Protein AF-A0A377DWD6-F1 (afdb_monomer)

Solvent-accessible surface area (backbone atoms only — not comparable to full-atom values): 13728 Å² total; per-residue (Å²): 58,42,49,91,88,57,56,56,69,61,54,44,62,54,49,58,70,37,90,50,34,29,34,68,48,80,54,89,90,27,26,47,73,40,60,35,94,91,48,53,75,64,62,52,54,72,34,91,92,33,72,77,56,51,78,69,90,72,86,86,52,72,70,55,57,53,41,54,64,42,51,31,74,71,46,96,66,36,66,59,60,79,70,52,76,87,77,85,78,60,86,70,39,66,41,36,38,34,42,48,30,18,33,58,61,84,93,45,68,50,34,72,60,38,68,52,75,39,36,53,92,60,90,83,83,88,82,76,65,90,82,67,21,58,72,58,53,50,33,31,71,65,57,75,36,85,61,72,40,62,44,38,27,38,70,82,33,41,31,89,83,40,40,71,70,33,45,75,78,53,88,82,85,62,96,72,46,74,66,62,41,89,33,23,44,47,52,46,53,52,51,54,44,40,76,75,68,41,54,70,69,66,32,53,52,51,51,53,54,49,28,57,59,68,64,36,67,89,48,28,82,39,37,31,68,80,41,92,71,74,81

Organism: Escherichia coli (NCBI:txid562)

Secondary structure (DSSP, 8-state):
-B-SSS-HHHHHHHHTTSTTEEEEEEETTEEEEEE-TT--HHHHHTSTT-TT-B-------HHHHHHHHTT-TT-SS-HHHHHSPP----TT-EEEEEEEEEEEETTEEEEEEEEEEEETT--------TTSSHHHHHHHHTTSS--SEEEEEETTEETTTSHHHHHHT-----S-----TTSBHHHHHHHHHHHTT--HHHHHHHHHHHHHHTTGGGGTTSBGGGSS---

pLDDT: mean 86.3, std 9.63, range [46.75, 97.56]

Nearest PDB structures (foldseek):
  4yer-assembly1_A  TM=9.501E-01  e=1.221E-09  Thermotoga maritima MSB8
  4yer-assembly1_B  TM=9.477E-01  e=2.824E-09  Thermotoga maritima MSB8
  1vpl-assembly1_A-2  TM=8.546E-01  e=5.006E-08  Thermotoga maritima MSB8
  8edw-assembly1_A  TM=8.990E-01  e=4.876E-07  Homo sapiens
  8f5b-assembly1_A  TM=8.687E-01  e=4.593E-07  Homo sapiens

Structure (mmCIF, N/CA/C/O backbone):
data_AF-A0A377DWD6-F1
#
_entry.id   AF-A0A377DWD6-F1
#
loop_
_atom_site.group_PDB
_atom_site.id
_atom_site.type_symbol
_atom_site.label_atom_id
_atom_site.label_alt_id
_atom_site.label_comp_id
_atom_site.label_asym_id
_atom_site.label_entity_id
_atom_site.label_seq_id
_atom_site.pdbx_PDB_ins_code
_atom_site.Cartn_x
_atom_site.Cartn_y
_atom_site.Cartn_z
_atom_site.occupancy
_atom_site.B_iso_or_equiv
_atom_site.auth_seq_id
_atom_site.auth_comp_id
_atom_site.auth_asym_id
_atom_site.auth_atom_id
_atom_site.pdbx_PDB_model_num
ATOM 1 N N . MET A 1 1 ? 5.090 -5.464 -25.972 1.00 90.44 1 MET A N 1
ATOM 2 C CA . MET A 1 1 ? 5.351 -6.815 -26.501 1.00 90.44 1 MET A CA 1
ATOM 3 C C . MET A 1 1 ? 4.059 -7.626 -26.540 1.00 90.44 1 MET A C 1
ATOM 5 O O . MET A 1 1 ? 3.293 -7.568 -25.586 1.00 90.44 1 MET A O 1
ATOM 9 N N . THR A 1 2 ? 3.797 -8.361 -27.616 1.00 90.81 2 THR A N 1
ATOM 10 C CA . THR A 1 2 ? 2.694 -9.336 -27.726 1.00 90.81 2 THR A CA 1
ATOM 11 C C . THR A 1 2 ? 3.202 -10.620 -28.376 1.00 90.81 2 THR A C 1
ATOM 13 O O . THR A 1 2 ? 4.180 -10.580 -29.120 1.00 90.81 2 THR A O 1
ATOM 16 N N . SER A 1 3 ? 2.538 -11.745 -28.110 1.00 88.94 3 SER A N 1
ATOM 17 C CA . SER A 1 3 ? 2.755 -13.006 -28.825 1.00 88.94 3 SER A CA 1
ATOM 18 C C . SER A 1 3 ? 1.417 -13.502 -29.386 1.00 88.94 3 SER A C 1
ATOM 20 O O . SER A 1 3 ? 0.412 -13.427 -28.674 1.00 88.94 3 SER A O 1
ATOM 22 N N . PRO A 1 4 ? 1.370 -13.986 -30.639 1.00 84.56 4 PRO A N 1
ATOM 23 C CA . PRO A 1 4 ? 0.170 -14.588 -31.210 1.00 84.56 4 PRO A CA 1
ATOM 24 C C . PRO A 1 4 ? -0.090 -16.017 -30.704 1.00 84.56 4 PRO A C 1
ATOM 26 O O . PRO A 1 4 ? -1.212 -16.505 -30.828 1.00 84.56 4 PRO A O 1
ATOM 29 N N . HIS A 1 5 ? 0.909 -16.678 -30.110 1.00 82.88 5 HIS A N 1
ATOM 30 C CA . HIS A 1 5 ? 0.862 -18.109 -29.784 1.00 82.88 5 HIS A CA 1
ATOM 31 C C . HIS A 1 5 ? 0.650 -18.411 -28.295 1.00 82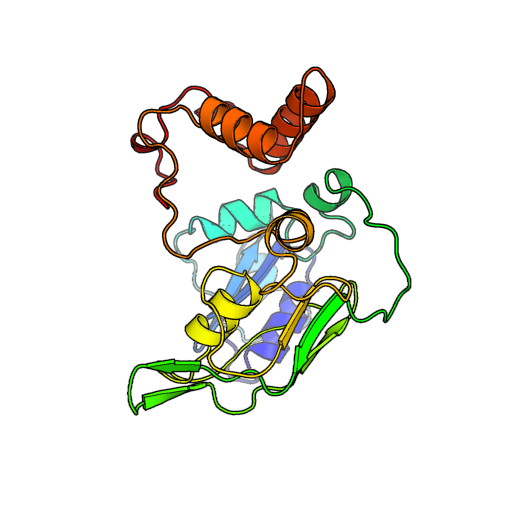.88 5 HIS A C 1
ATOM 33 O O . HIS A 1 5 ? 0.376 -19.553 -27.924 1.00 82.88 5 HIS A O 1
ATOM 39 N N . GLU A 1 6 ? 0.739 -17.409 -27.418 1.00 85.12 6 GLU A N 1
ATOM 40 C CA . GLU A 1 6 ? 0.567 -17.606 -25.979 1.00 85.12 6 GLU A CA 1
ATOM 41 C C . GLU A 1 6 ? -0.068 -16.405 -25.269 1.00 85.12 6 GLU A C 1
ATOM 43 O O . GLU A 1 6 ? -0.072 -15.275 -25.752 1.00 85.12 6 GLU A O 1
ATOM 48 N N . GLY A 1 7 ? -0.590 -16.649 -24.065 1.00 89.50 7 GLY A N 1
ATOM 49 C CA . GLY A 1 7 ? -1.161 -15.600 -23.223 1.00 89.50 7 GLY A CA 1
ATOM 50 C C . GLY A 1 7 ? -0.106 -14.740 -22.514 1.00 89.50 7 GLY A C 1
ATOM 51 O O . GLY A 1 7 ? 0.950 -15.227 -22.106 1.00 89.50 7 GLY A O 1
ATOM 52 N N . ASN A 1 8 ? -0.458 -13.478 -22.245 1.00 91.25 8 ASN A N 1
ATOM 53 C CA . ASN A 1 8 ? 0.421 -12.465 -21.639 1.00 91.25 8 ASN A CA 1
ATOM 54 C C . ASN A 1 8 ? 1.096 -12.893 -20.330 1.00 91.25 8 ASN A C 1
ATOM 56 O O . ASN A 1 8 ? 2.220 -12.484 -20.063 1.00 91.25 8 ASN A O 1
ATOM 60 N N . ARG A 1 9 ? 0.445 -13.728 -19.510 1.00 88.38 9 ARG A N 1
ATOM 61 C CA . ARG A 1 9 ? 1.039 -14.217 -18.256 1.00 88.38 9 ARG A CA 1
ATOM 62 C C . ARG A 1 9 ? 2.241 -15.131 -18.498 1.00 88.38 9 ARG A C 1
ATOM 64 O O . ARG A 1 9 ? 3.252 -14.967 -17.825 1.00 88.38 9 ARG A O 1
ATOM 71 N N . LYS A 1 10 ? 2.136 -16.067 -19.449 1.00 88.62 10 LYS A N 1
ATOM 72 C CA . LYS A 1 10 ? 3.242 -16.973 -19.805 1.00 88.62 10 LYS A CA 1
ATOM 73 C C . LYS A 1 10 ? 4.376 -16.199 -20.471 1.00 88.62 10 LYS A C 1
ATOM 75 O O . LYS A 1 10 ? 5.526 -16.340 -20.066 1.00 88.62 10 LYS A O 1
ATOM 80 N N . LEU A 1 11 ? 4.018 -15.307 -21.395 1.00 91.19 11 LEU A N 1
ATOM 81 C CA . LEU A 1 11 ? 4.962 -14.421 -22.068 1.00 91.19 11 LEU A CA 1
ATOM 82 C C . LEU A 1 11 ? 5.742 -13.546 -21.069 1.00 91.19 11 LEU A C 1
ATOM 84 O O . LEU A 1 11 ? 6.965 -13.470 -21.148 1.00 91.19 11 LEU A O 1
ATOM 88 N N . LEU A 1 12 ? 5.061 -12.934 -20.090 1.00 90.81 12 LEU A N 1
ATOM 89 C CA . LEU A 1 12 ? 5.710 -12.140 -19.042 1.00 90.81 12 LEU A CA 1
ATOM 90 C C . LEU A 1 12 ? 6.643 -12.993 -18.172 1.00 90.81 12 LEU A C 1
ATOM 92 O O . LEU A 1 12 ? 7.784 -12.608 -17.948 1.00 90.81 12 LEU A O 1
ATOM 96 N N . GLN A 1 13 ? 6.189 -14.163 -17.712 1.00 88.56 13 GLN A N 1
ATOM 97 C CA . GLN A 1 13 ? 7.018 -15.064 -16.901 1.00 88.56 13 GLN A CA 1
ATOM 98 C C . GLN A 1 13 ? 8.289 -15.516 -17.622 1.00 88.56 13 GLN A C 1
ATOM 100 O O . GLN A 1 13 ? 9.304 -15.741 -16.969 1.00 88.56 13 GLN A O 1
ATOM 105 N N . ARG A 1 14 ? 8.239 -15.680 -18.948 1.00 88.81 14 ARG A N 1
ATOM 106 C CA . ARG A 1 14 ? 9.423 -16.002 -19.745 1.00 88.81 14 ARG A CA 1
ATOM 107 C C . ARG A 1 14 ? 10.333 -14.789 -19.902 1.00 88.81 14 ARG A C 1
ATOM 109 O O . ARG A 1 14 ? 11.524 -14.910 -19.652 1.00 88.81 14 ARG A O 1
ATOM 116 N N . ALA A 1 15 ? 9.772 -13.630 -20.243 1.00 89.94 15 ALA A N 1
ATOM 117 C CA . ALA A 1 15 ? 10.538 -12.399 -20.411 1.00 89.94 15 ALA A CA 1
ATOM 118 C C . ALA A 1 15 ? 11.290 -11.993 -19.134 1.00 89.94 15 ALA A C 1
ATOM 120 O O . ALA A 1 15 ? 12.456 -11.634 -19.213 1.00 89.94 15 ALA A O 1
ATOM 121 N N . LEU A 1 16 ? 10.672 -12.130 -17.956 1.00 89.06 16 LEU A N 1
ATOM 122 C CA . LEU A 1 16 ? 11.304 -11.820 -16.665 1.00 89.06 16 LEU A CA 1
ATOM 123 C C . LEU A 1 16 ? 12.507 -12.714 -16.317 1.00 89.06 16 LEU A C 1
ATOM 125 O O . LEU A 1 16 ? 13.253 -12.393 -15.400 1.00 89.06 16 LEU A O 1
ATOM 129 N N . LYS A 1 17 ? 12.708 -13.836 -17.019 1.00 88.00 17 LYS A N 1
ATOM 130 C CA . LYS A 1 17 ? 13.892 -14.694 -16.840 1.00 88.00 17 LYS A CA 1
ATOM 131 C C . LYS A 1 17 ? 15.087 -14.239 -17.676 1.00 88.00 17 LYS A C 1
ATOM 133 O O . LYS A 1 17 ? 16.180 -14.768 -17.492 1.00 88.00 17 LYS A O 1
ATOM 138 N N . LEU A 1 18 ? 14.880 -13.321 -18.619 1.00 88.38 18 LEU A N 1
ATOM 139 C CA . LEU A 1 18 ? 15.933 -12.857 -19.509 1.00 88.38 18 LEU A CA 1
ATOM 140 C C . LEU A 1 18 ? 16.848 -11.871 -18.777 1.00 88.38 18 LEU A C 1
ATOM 142 O O . LEU A 1 18 ? 16.347 -10.931 -18.158 1.00 88.38 18 LEU A O 1
ATOM 146 N N . PRO A 1 19 ? 18.181 -12.007 -18.884 1.00 87.31 19 PRO A N 1
ATOM 147 C CA . PRO A 1 19 ? 19.112 -11.104 -18.215 1.00 87.31 19 PRO A CA 1
ATOM 148 C C . PRO A 1 19 ? 19.021 -9.659 -18.718 1.00 87.31 19 PRO A C 1
ATOM 150 O O . PRO A 1 19 ? 19.427 -8.755 -17.994 1.00 87.31 19 PRO A O 1
ATOM 153 N N . GLN A 1 20 ? 18.495 -9.436 -19.924 1.00 90.38 20 GLN A N 1
ATOM 154 C CA . GLN A 1 20 ? 18.268 -8.123 -20.531 1.00 90.38 20 GLN A CA 1
ATOM 155 C C . GLN A 1 20 ? 17.057 -7.382 -19.942 1.00 90.38 20 GLN A C 1
ATOM 157 O O . GLN A 1 20 ? 16.942 -6.166 -20.099 1.00 90.38 20 GLN A O 1
ATOM 162 N N . VAL A 1 21 ? 16.139 -8.098 -19.288 1.00 89.19 21 VAL A N 1
ATOM 163 C CA . VAL A 1 21 ? 14.904 -7.533 -18.740 1.00 89.19 21 VAL A CA 1
ATOM 164 C C . VAL A 1 21 ? 15.138 -7.146 -17.281 1.00 89.19 21 VAL A C 1
ATOM 166 O O . VAL A 1 21 ? 15.578 -7.957 -16.472 1.00 89.19 21 VAL A O 1
ATOM 169 N N . SER A 1 22 ? 14.862 -5.883 -16.959 1.00 86.31 22 SER A N 1
ATOM 170 C CA . SER A 1 22 ? 14.878 -5.354 -15.591 1.00 86.31 22 SER A CA 1
ATOM 171 C C . SER A 1 22 ? 13.566 -5.701 -14.878 1.00 86.31 22 SER A C 1
ATOM 173 O O . SER A 1 22 ? 13.579 -6.270 -13.789 1.00 86.31 22 SER A O 1
ATOM 175 N N . ASP A 1 23 ? 12.421 -5.441 -15.522 1.00 88.94 23 ASP A N 1
ATOM 176 C CA . ASP A 1 23 ? 11.085 -5.797 -15.021 1.00 88.94 23 ASP A CA 1
ATOM 177 C C . ASP A 1 23 ? 10.053 -5.859 -16.171 1.00 88.94 23 ASP A C 1
ATOM 179 O O . ASP A 1 23 ? 10.349 -5.552 -17.328 1.00 88.94 23 ASP A O 1
ATOM 183 N N . GLY A 1 24 ? 8.814 -6.247 -15.879 1.00 89.50 24 GLY A N 1
ATOM 184 C CA . GLY A 1 24 ? 7.708 -6.248 -16.815 1.00 89.50 24 GLY A CA 1
ATOM 185 C C . GLY A 1 24 ? 6.344 -6.420 -16.152 1.00 89.50 24 GLY A C 1
ATOM 186 O O . GLY A 1 24 ? 6.188 -7.000 -15.083 1.00 89.50 24 GLY A O 1
ATOM 187 N N . MET A 1 25 ? 5.307 -5.954 -16.844 1.00 90.31 25 MET A N 1
ATOM 188 C CA . MET A 1 25 ? 3.924 -6.026 -16.378 1.00 90.31 25 MET A CA 1
ATOM 189 C C . MET A 1 25 ? 2.954 -6.324 -17.520 1.00 90.31 25 MET A C 1
ATOM 191 O O . MET A 1 25 ? 3.209 -6.017 -18.686 1.00 90.31 25 MET A O 1
ATOM 195 N N . ILE A 1 26 ? 1.796 -6.891 -17.185 1.00 89.81 26 ILE A N 1
ATOM 196 C CA . ILE A 1 26 ? 0.698 -7.049 -18.143 1.00 89.81 26 ILE A CA 1
ATOM 197 C C . ILE A 1 26 ? -0.038 -5.713 -18.265 1.00 89.81 26 ILE A C 1
ATOM 199 O O . ILE A 1 26 ? -0.492 -5.151 -17.271 1.00 89.81 26 ILE A O 1
ATOM 203 N N . GLN A 1 27 ? -0.200 -5.228 -19.494 1.00 87.44 27 GLN A N 1
ATOM 204 C CA . GLN A 1 27 ? -0.929 -4.008 -19.819 1.00 87.44 27 GLN A CA 1
ATOM 205 C C . GLN A 1 27 ? -2.010 -4.313 -20.862 1.00 87.44 27 GLN A C 1
ATOM 207 O O . GLN A 1 27 ? -1.801 -4.244 -22.073 1.00 87.44 27 GLN A O 1
ATOM 212 N N . GLY A 1 28 ? -3.200 -4.671 -20.377 1.00 87.12 28 GLY A N 1
ATOM 213 C CA . GLY A 1 28 ? -4.322 -5.050 -21.233 1.00 87.12 28 GLY A CA 1
ATOM 214 C C . GLY A 1 28 ? -3.976 -6.248 -22.120 1.00 87.12 28 GLY A C 1
ATOM 215 O O . GLY A 1 28 ? -3.738 -7.351 -21.627 1.00 87.12 28 GLY A O 1
ATOM 216 N N . LYS A 1 29 ? -3.956 -6.028 -23.440 1.00 88.50 29 LYS A N 1
ATOM 217 C CA . LYS A 1 29 ? -3.662 -7.068 -24.439 1.00 88.50 29 LYS A CA 1
ATOM 218 C C . LYS A 1 29 ? -2.170 -7.269 -24.706 1.00 88.50 29 LYS A C 1
ATOM 220 O O . LYS A 1 29 ? -1.835 -8.159 -25.476 1.00 88.50 29 LYS A O 1
ATOM 225 N N . SER A 1 30 ? -1.284 -6.513 -24.066 1.00 92.94 30 SER A N 1
ATOM 226 C CA . SER A 1 30 ? 0.161 -6.633 -24.252 1.00 92.94 30 SER A CA 1
ATOM 227 C C . SER A 1 30 ? 0.914 -6.801 -22.935 1.00 92.94 30 SER A C 1
ATOM 229 O O . SER A 1 30 ? 0.373 -6.628 -21.843 1.00 92.94 30 SER A O 1
ATOM 231 N N . VAL A 1 31 ? 2.185 -7.172 -23.050 1.00 92.50 31 VAL A N 1
ATOM 232 C CA . VAL A 1 31 ? 3.175 -7.159 -21.974 1.00 92.50 31 VAL A CA 1
ATOM 233 C C . VAL A 1 31 ? 4.089 -5.961 -22.191 1.00 92.50 31 VAL A C 1
ATOM 235 O O . VAL A 1 31 ? 4.631 -5.771 -23.286 1.00 92.50 31 VAL A O 1
ATOM 238 N N . ARG A 1 32 ? 4.261 -5.146 -21.158 1.00 92.94 32 ARG A N 1
ATOM 239 C CA . ARG A 1 32 ? 5.230 -4.055 -21.130 1.00 92.94 32 ARG A CA 1
ATOM 240 C C . ARG A 1 32 ? 6.487 -4.534 -20.421 1.00 92.94 32 ARG A C 1
ATOM 242 O O . ARG A 1 32 ? 6.372 -5.174 -19.384 1.00 92.94 32 ARG A O 1
ATOM 249 N N . LEU A 1 33 ? 7.648 -4.243 -20.994 1.00 92.00 33 LEU A N 1
ATOM 250 C CA . LEU A 1 33 ? 8.949 -4.616 -20.447 1.00 92.00 33 LEU A CA 1
ATOM 251 C C . LEU A 1 33 ? 9.764 -3.357 -20.170 1.00 92.00 33 LEU A C 1
ATOM 253 O O . LEU A 1 33 ? 9.680 -2.393 -20.932 1.00 92.00 33 LEU A O 1
ATOM 257 N N . ILE A 1 34 ? 10.553 -3.407 -19.106 1.00 91.00 34 ILE A N 1
ATOM 258 C CA . ILE A 1 34 ? 11.615 -2.463 -18.786 1.00 91.00 34 ILE A CA 1
ATOM 259 C C . ILE A 1 34 ? 12.920 -3.205 -19.057 1.00 91.00 34 ILE A C 1
ATOM 261 O O . ILE A 1 34 ? 13.164 -4.265 -18.480 1.00 91.00 34 ILE A O 1
ATOM 265 N N . LEU A 1 35 ? 13.723 -2.688 -19.981 1.00 90.81 35 LEU A N 1
ATOM 266 C CA . LEU A 1 35 ? 15.010 -3.279 -20.342 1.00 90.81 35 LEU A CA 1
ATOM 267 C C . LEU A 1 35 ? 16.124 -2.639 -19.519 1.00 90.81 35 LEU A C 1
ATOM 269 O O . LEU A 1 35 ? 16.022 -1.475 -19.134 1.00 90.81 35 LEU A O 1
ATOM 273 N N . LYS A 1 36 ? 17.191 -3.397 -19.265 1.00 87.38 36 LYS A N 1
ATOM 274 C CA . LYS A 1 36 ? 18.419 -2.842 -18.689 1.00 87.38 36 LYS A CA 1
ATOM 275 C C . LYS A 1 36 ? 19.036 -1.824 -19.642 1.00 87.38 36 LYS A C 1
ATOM 277 O O . LYS A 1 36 ? 18.830 -1.891 -20.850 1.00 87.38 36 LYS A O 1
ATOM 282 N N . LYS A 1 37 ? 19.825 -0.900 -19.095 1.00 84.00 37 LYS A N 1
ATOM 283 C CA . LYS A 1 37 ? 20.369 0.249 -19.829 1.00 84.00 37 LYS A CA 1
ATOM 284 C C . LYS A 1 37 ? 21.200 -0.134 -21.061 1.00 84.00 37 LYS A C 1
ATOM 286 O O . LYS A 1 37 ? 21.210 0.627 -22.023 1.00 84.00 37 LYS A O 1
ATOM 291 N N . GLU A 1 38 ? 21.882 -1.281 -21.040 1.00 87.44 38 GLU A N 1
ATOM 292 C CA . GLU A 1 38 ? 22.667 -1.766 -22.184 1.00 87.44 38 GLU A CA 1
ATOM 293 C C . GLU A 1 38 ? 21.867 -2.633 -23.171 1.00 87.44 38 GLU A C 1
ATOM 295 O O . GLU A 1 38 ? 22.398 -2.996 -24.216 1.00 87.44 38 GLU A O 1
ATOM 300 N N . ALA A 1 39 ? 20.620 -2.986 -22.851 1.00 90.88 39 ALA A N 1
ATOM 301 C CA . ALA A 1 39 ? 19.807 -3.886 -23.656 1.00 90.88 39 ALA A CA 1
ATOM 302 C C . ALA A 1 39 ? 18.911 -3.136 -24.646 1.00 90.88 39 ALA A C 1
ATOM 304 O O . ALA A 1 39 ? 18.344 -2.081 -24.360 1.00 90.88 39 ALA A O 1
ATOM 305 N N . THR A 1 40 ? 18.725 -3.747 -25.806 1.00 90.88 40 THR A N 1
ATOM 306 C CA . THR A 1 40 ? 17.903 -3.249 -26.904 1.00 90.88 40 THR A CA 1
ATOM 307 C C . THR A 1 40 ? 16.685 -4.149 -27.131 1.00 90.88 40 THR A C 1
ATOM 309 O O . THR A 1 40 ? 16.672 -5.318 -26.730 1.00 90.88 40 THR A O 1
ATOM 312 N N . PRO A 1 41 ? 15.634 -3.653 -27.809 1.00 89.12 41 PRO A N 1
ATOM 313 C CA . PRO A 1 41 ? 14.519 -4.500 -28.228 1.00 89.12 41 PRO A CA 1
ATOM 314 C C . PRO A 1 41 ? 14.951 -5.688 -29.094 1.00 89.12 41 PRO A C 1
ATOM 316 O O . PRO A 1 41 ? 14.322 -6.744 -29.028 1.00 89.12 41 PRO A O 1
ATOM 319 N N . ASP A 1 42 ? 16.015 -5.533 -29.885 1.00 88.94 42 ASP A N 1
ATOM 320 C CA . ASP A 1 42 ? 16.548 -6.610 -30.717 1.00 88.94 42 ASP A CA 1
ATOM 321 C C . ASP A 1 42 ? 17.158 -7.731 -29.880 1.00 88.94 42 ASP A C 1
ATOM 323 O O . ASP A 1 42 ? 16.931 -8.896 -30.200 1.00 88.94 42 ASP A O 1
ATOM 327 N N . ASP A 1 43 ? 17.813 -7.426 -28.760 1.00 90.25 43 ASP A N 1
ATOM 328 C CA . ASP A 1 43 ? 18.329 -8.463 -27.856 1.00 90.25 43 ASP A CA 1
ATOM 329 C C . ASP A 1 43 ? 17.210 -9.367 -27.321 1.00 90.25 43 ASP A C 1
ATOM 331 O O . ASP A 1 43 ? 17.415 -10.559 -27.102 1.00 90.25 43 ASP A O 1
ATOM 335 N N . ILE A 1 44 ? 15.999 -8.823 -27.156 1.00 91.25 44 ILE A N 1
ATOM 336 C CA . ILE A 1 44 ? 14.824 -9.592 -26.731 1.00 91.25 44 ILE A CA 1
ATOM 337 C C . ILE A 1 44 ? 14.259 -10.434 -27.874 1.00 91.25 44 ILE A C 1
ATOM 339 O O . ILE A 1 44 ? 13.860 -11.572 -27.639 1.00 91.25 44 ILE A O 1
ATOM 343 N N . ARG A 1 45 ? 14.223 -9.906 -29.106 1.00 89.31 45 ARG A N 1
ATOM 344 C CA . ARG A 1 45 ? 13.741 -10.653 -30.286 1.00 89.31 45 ARG A CA 1
ATOM 345 C C . ARG A 1 45 ? 14.605 -11.877 -30.580 1.00 89.31 45 ARG A C 1
ATOM 347 O O . ARG A 1 45 ? 14.078 -12.898 -31.009 1.00 89.31 45 ARG A O 1
ATOM 354 N N . HIS A 1 46 ? 15.909 -11.767 -30.339 1.00 87.94 46 HIS A N 1
ATOM 355 C CA . HIS A 1 46 ? 16.877 -12.835 -30.590 1.00 87.94 46 HIS A CA 1
ATOM 356 C C . HIS A 1 46 ? 17.125 -13.738 -29.373 1.00 87.94 46 HIS A C 1
ATOM 358 O O . HIS A 1 46 ? 17.899 -14.686 -29.475 1.00 87.94 46 HIS A O 1
ATOM 364 N N . ALA A 1 47 ? 16.487 -13.471 -28.230 1.00 87.44 47 ALA A N 1
ATOM 365 C CA . ALA A 1 47 ? 16.652 -14.290 -27.038 1.00 87.44 47 ALA A CA 1
ATOM 366 C C . ALA A 1 47 ? 16.010 -15.678 -27.195 1.00 87.44 47 ALA A C 1
ATOM 368 O O . ALA A 1 47 ? 14.943 -15.842 -27.799 1.00 87.44 47 ALA A O 1
ATOM 369 N N . ASP A 1 48 ? 16.630 -16.683 -26.577 1.00 81.81 48 ASP A N 1
ATOM 370 C CA . ASP A 1 48 ? 16.131 -18.055 -26.613 1.00 81.81 48 ASP A CA 1
ATOM 371 C C . ASP A 1 48 ? 14.702 -18.155 -26.064 1.00 81.81 48 ASP A C 1
ATOM 373 O O . ASP A 1 48 ? 14.365 -17.674 -24.978 1.00 81.81 48 ASP A O 1
ATOM 377 N N . GLY A 1 49 ? 13.833 -18.795 -26.846 1.00 80.50 49 GLY A N 1
ATOM 378 C CA . GLY A 1 49 ? 12.417 -18.953 -26.525 1.00 80.50 49 GLY A CA 1
ATOM 379 C C . GLY A 1 49 ? 11.555 -17.715 -26.784 1.00 80.50 49 GLY A C 1
ATOM 380 O O . GLY A 1 49 ? 10.359 -17.778 -26.530 1.00 80.50 49 GLY A O 1
ATOM 381 N N . MET A 1 50 ? 12.100 -16.614 -27.307 1.00 83.81 50 MET A N 1
ATOM 382 C CA . MET A 1 50 ? 11.354 -15.389 -27.640 1.00 83.81 50 MET A CA 1
ATOM 383 C C . MET A 1 50 ? 11.008 -15.265 -29.132 1.00 83.81 50 MET A C 1
ATOM 385 O O . MET A 1 50 ? 10.785 -14.166 -29.634 1.00 83.81 50 MET A O 1
ATOM 389 N N . GLN A 1 51 ? 10.926 -16.388 -29.846 1.00 70.12 51 GLN A N 1
ATOM 390 C CA . GLN A 1 51 ? 10.557 -16.406 -31.263 1.00 70.12 51 GLN A CA 1
ATOM 391 C C . GLN A 1 51 ? 9.108 -15.915 -31.464 1.00 70.12 51 GLN A C 1
ATOM 393 O O . GLN A 1 51 ? 8.238 -16.152 -30.626 1.00 70.12 51 GLN A O 1
ATOM 398 N N . GLU A 1 52 ? 8.861 -15.210 -32.574 1.00 81.06 52 GLU A N 1
ATOM 399 C CA . GLU A 1 52 ? 7.526 -14.746 -33.004 1.00 81.06 52 GLU A CA 1
ATOM 400 C C . GLU A 1 52 ? 6.824 -13.769 -32.038 1.00 81.06 52 GLU A C 1
ATOM 402 O O . GLU A 1 52 ? 5.605 -13.794 -31.845 1.00 81.06 52 GLU A O 1
ATOM 407 N N . ILE A 1 53 ? 7.589 -12.858 -31.435 1.00 88.19 53 ILE A N 1
ATOM 408 C CA . ILE A 1 53 ? 7.049 -11.755 -30.633 1.00 88.19 53 ILE A CA 1
ATOM 409 C C . ILE A 1 53 ? 7.026 -10.440 -31.412 1.00 88.19 53 ILE A C 1
ATOM 411 O O . ILE A 1 53 ? 7.955 -10.095 -32.139 1.00 88.19 53 ILE A O 1
ATOM 415 N N . ASN A 1 54 ? 5.985 -9.643 -31.184 1.00 89.81 54 ASN A N 1
ATOM 416 C CA . ASN A 1 54 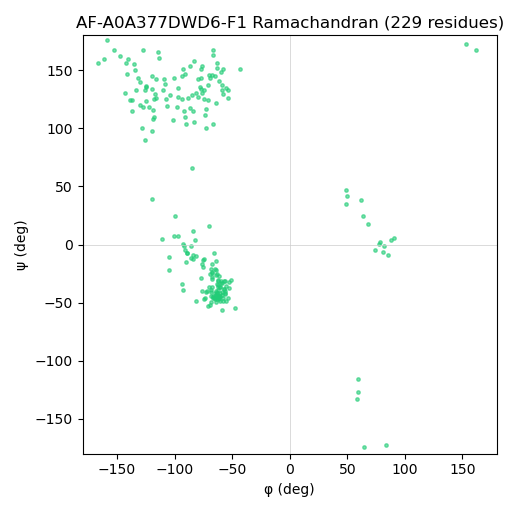? 5.914 -8.275 -31.682 1.00 89.81 54 ASN A CA 1
ATOM 417 C C . ASN A 1 54 ? 6.333 -7.310 -30.571 1.00 89.81 54 ASN A C 1
ATOM 419 O O . ASN A 1 54 ? 5.683 -7.238 -29.521 1.00 89.81 54 ASN A O 1
ATOM 423 N N . ILE A 1 55 ? 7.407 -6.550 -30.792 1.00 92.06 55 ILE A N 1
ATOM 424 C CA . ILE A 1 55 ? 7.899 -5.527 -29.861 1.00 92.06 55 ILE A CA 1
ATOM 425 C C . ILE A 1 55 ? 7.829 -4.163 -30.532 1.00 92.06 55 ILE A C 1
ATOM 427 O O . ILE A 1 55 ? 8.437 -3.966 -31.581 1.00 92.06 55 ILE A O 1
ATOM 431 N N . ASN A 1 56 ? 7.147 -3.235 -29.862 1.00 91.06 56 ASN A N 1
ATOM 432 C CA . ASN A 1 56 ? 7.098 -1.823 -30.208 1.00 91.06 56 ASN A CA 1
ATOM 433 C C . ASN A 1 56 ? 7.667 -1.029 -29.035 1.00 91.06 56 ASN A C 1
ATOM 435 O O . ASN A 1 56 ? 7.285 -1.288 -27.887 1.00 91.06 56 ASN A O 1
ATOM 439 N N . GLU A 1 57 ? 8.548 -0.077 -29.326 1.00 90.56 57 GLU A N 1
ATOM 440 C CA . GLU A 1 57 ? 9.020 0.875 -28.327 1.00 90.56 57 GLU A CA 1
ATOM 441 C C . GLU A 1 57 ? 7.887 1.805 -27.896 1.00 90.56 57 GLU A C 1
ATOM 443 O O . GLU A 1 57 ? 6.989 2.149 -28.666 1.00 90.56 57 GLU A O 1
ATOM 448 N N . THR A 1 58 ? 7.917 2.191 -26.626 1.00 90.31 58 THR A N 1
ATOM 449 C CA . THR A 1 58 ? 6.932 3.098 -26.039 1.00 90.31 58 THR A CA 1
ATOM 450 C C . THR A 1 58 ? 7.654 4.142 -25.216 1.00 90.31 58 THR A C 1
ATOM 452 O O . THR A 1 58 ? 8.681 3.834 -24.614 1.00 90.31 58 THR A O 1
ATOM 455 N N . THR A 1 59 ?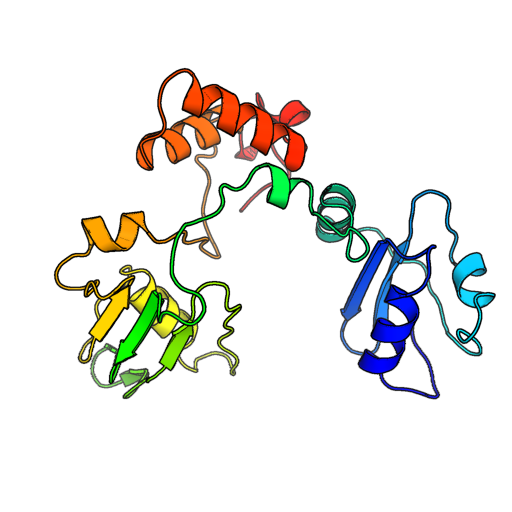 7.084 5.339 -25.121 1.00 88.25 59 THR A N 1
ATOM 456 C CA . THR A 1 59 ? 7.601 6.383 -24.235 1.00 88.25 59 THR A CA 1
ATOM 457 C C . THR A 1 59 ? 7.695 5.872 -22.788 1.00 88.25 59 THR A C 1
ATOM 459 O O . THR A 1 59 ? 6.738 5.241 -22.307 1.00 88.25 59 THR A O 1
ATOM 462 N N . PRO A 1 60 ? 8.811 6.128 -22.082 1.00 85.56 60 PRO A N 1
ATOM 463 C CA . PRO A 1 60 ? 8.936 5.819 -20.662 1.00 85.56 60 PRO A CA 1
ATOM 464 C C . PRO A 1 60 ? 7.879 6.546 -19.823 1.00 85.56 60 PRO A C 1
ATOM 466 O O . PRO A 1 60 ? 7.455 7.653 -20.159 1.00 85.56 60 PRO A O 1
ATOM 469 N N . ARG A 1 61 ? 7.459 5.920 -18.724 1.00 86.19 61 ARG A N 1
ATOM 470 C CA . ARG A 1 61 ? 6.565 6.493 -17.711 1.00 86.19 61 ARG A CA 1
ATOM 471 C C . ARG A 1 61 ? 7.309 6.644 -16.388 1.00 86.19 61 ARG A C 1
ATOM 473 O O . ARG A 1 61 ? 8.363 6.043 -16.189 1.00 86.19 61 ARG A O 1
ATOM 480 N N . PHE A 1 62 ? 6.724 7.408 -15.470 1.00 76.88 62 PHE A N 1
ATOM 481 C CA . PHE A 1 62 ? 7.278 7.604 -14.132 1.00 76.88 62 PHE A CA 1
ATOM 482 C C . PHE A 1 62 ? 7.493 6.276 -13.392 1.00 76.88 62 PHE A C 1
ATOM 484 O O . PHE A 1 62 ? 8.550 6.063 -12.802 1.00 76.88 62 PHE A O 1
ATOM 491 N N . GLU A 1 63 ? 6.528 5.358 -13.478 1.00 79.12 63 GLU A N 1
ATOM 492 C CA . GLU A 1 63 ? 6.598 4.060 -12.805 1.00 79.12 63 GLU A CA 1
ATOM 493 C C . GLU A 1 63 ? 7.787 3.221 -13.284 1.00 79.12 63 GLU A C 1
ATOM 495 O O . GLU A 1 63 ? 8.312 2.422 -12.519 1.00 79.12 63 GLU A O 1
ATOM 500 N N . ASP A 1 64 ? 8.252 3.424 -14.518 1.00 81.50 64 ASP A N 1
ATOM 501 C CA . ASP A 1 64 ? 9.358 2.638 -15.068 1.00 81.50 64 ASP A CA 1
ATOM 502 C C . ASP A 1 64 ? 10.686 3.044 -14.459 1.00 81.50 64 ASP A C 1
ATOM 504 O O . ASP A 1 64 ? 11.458 2.196 -14.025 1.00 81.50 64 ASP A O 1
ATOM 508 N N . ALA A 1 65 ? 10.917 4.356 -14.385 1.00 78.81 65 ALA A N 1
ATOM 509 C CA . ALA A 1 65 ? 12.086 4.908 -13.721 1.00 78.81 65 ALA A CA 1
ATOM 510 C C . ALA A 1 65 ? 12.081 4.555 -12.227 1.00 78.81 65 ALA A C 1
ATOM 512 O O . ALA A 1 65 ? 13.130 4.273 -11.655 1.00 78.81 65 ALA A O 1
ATOM 513 N N . PHE A 1 66 ? 10.899 4.535 -11.604 1.00 77.25 66 PHE A N 1
ATOM 514 C CA . PHE A 1 66 ? 10.749 4.149 -10.205 1.00 77.25 66 PHE A CA 1
ATOM 515 C C . PHE A 1 66 ? 11.118 2.681 -9.964 1.00 77.25 66 PHE A C 1
ATOM 517 O O . PHE A 1 66 ? 11.873 2.382 -9.045 1.00 77.25 66 PHE A O 1
ATOM 524 N N . ILE A 1 67 ? 10.620 1.762 -10.790 1.00 79.00 67 ILE A N 1
ATOM 525 C CA . ILE A 1 67 ? 10.934 0.333 -10.681 1.00 79.00 67 ILE A CA 1
ATOM 526 C C . ILE A 1 67 ? 12.415 0.055 -10.957 1.00 79.00 67 ILE A C 1
ATOM 528 O O . ILE A 1 67 ? 13.034 -0.720 -10.228 1.00 79.00 67 ILE A O 1
ATOM 532 N N . ASP A 1 68 ? 12.995 0.709 -11.964 1.00 77.31 68 ASP A N 1
ATOM 533 C CA . ASP A 1 68 ? 14.416 0.566 -12.286 1.00 77.31 68 ASP A CA 1
ATOM 534 C C . ASP A 1 68 ? 15.310 1.054 -11.134 1.00 77.31 68 ASP A C 1
ATOM 536 O O . ASP A 1 68 ? 16.241 0.360 -10.727 1.00 77.31 68 ASP A O 1
ATOM 540 N N . LEU A 1 69 ? 14.956 2.185 -10.507 1.00 76.19 69 LEU A N 1
ATOM 541 C CA . LEU A 1 69 ? 15.636 2.696 -9.312 1.00 76.19 69 LEU A CA 1
ATOM 542 C C . LEU A 1 69 ? 15.598 1.701 -8.138 1.00 76.19 69 LEU A C 1
ATOM 544 O O . LEU A 1 69 ? 16.541 1.626 -7.351 1.00 76.19 69 LEU A O 1
ATOM 548 N N . LEU A 1 70 ? 14.523 0.919 -8.027 1.00 74.19 70 LEU A N 1
ATOM 549 C CA . LEU A 1 70 ? 14.369 -0.120 -7.007 1.00 74.19 70 LEU A CA 1
ATOM 550 C C . LEU A 1 70 ? 15.052 -1.449 -7.363 1.00 74.19 70 LEU A C 1
ATOM 552 O O . LEU A 1 70 ? 14.956 -2.396 -6.579 1.00 74.19 70 LEU A O 1
ATOM 556 N N . GLY A 1 71 ? 15.763 -1.511 -8.493 1.00 71.50 71 GLY A N 1
ATOM 557 C CA . GLY A 1 71 ? 16.528 -2.674 -8.938 1.00 71.50 71 GLY A CA 1
ATOM 558 C C . GLY A 1 71 ? 15.753 -3.658 -9.820 1.00 71.50 71 GLY A C 1
ATOM 559 O O . GLY A 1 71 ? 16.288 -4.717 -10.148 1.00 71.50 71 GLY A O 1
ATOM 560 N N . GLY A 1 72 ? 14.512 -3.343 -10.205 1.00 73.50 72 GLY A N 1
ATOM 561 C CA . GLY A 1 72 ? 13.673 -4.214 -11.035 1.00 73.50 72 GLY A CA 1
ATOM 562 C C . GLY A 1 72 ? 13.296 -5.553 -10.378 1.00 73.50 72 GLY A C 1
ATOM 563 O O . GLY A 1 72 ? 13.608 -5.825 -9.218 1.00 73.50 72 GLY A O 1
ATOM 564 N N . ALA A 1 73 ? 12.627 -6.425 -11.135 1.00 63.91 73 ALA A N 1
ATOM 565 C CA . ALA A 1 73 ? 12.142 -7.729 -10.665 1.00 63.91 73 ALA A CA 1
ATOM 566 C C . ALA A 1 73 ? 13.238 -8.796 -10.504 1.00 63.91 73 ALA A C 1
ATOM 568 O O . ALA A 1 73 ? 12.982 -9.853 -9.927 1.00 63.91 73 ALA A O 1
ATOM 569 N N . GLY A 1 74 ? 14.443 -8.550 -11.029 1.00 57.66 74 GLY A N 1
ATOM 570 C CA . GLY A 1 74 ? 15.555 -9.505 -11.015 1.00 57.66 74 GLY A CA 1
ATOM 571 C C . GLY A 1 74 ? 16.490 -9.413 -9.804 1.00 57.66 74 GLY A C 1
ATOM 572 O O . GLY A 1 74 ? 17.409 -10.225 -9.699 1.00 57.66 74 GLY A O 1
ATOM 573 N N . THR A 1 75 ? 16.315 -8.438 -8.907 1.00 57.31 75 THR A N 1
ATOM 574 C CA . THR A 1 75 ? 17.181 -8.294 -7.726 1.00 57.31 75 THR A CA 1
ATOM 575 C C . THR A 1 75 ? 16.762 -9.246 -6.607 1.00 57.31 75 THR A C 1
ATOM 577 O O . THR A 1 75 ? 15.595 -9.323 -6.234 1.00 57.31 75 THR A O 1
ATOM 580 N N . SER A 1 76 ? 17.729 -9.984 -6.047 1.00 56.50 76 SER A N 1
ATOM 581 C CA . SER A 1 76 ? 17.507 -10.853 -4.881 1.00 56.50 76 SER A CA 1
ATOM 582 C C . SER A 1 76 ? 17.197 -10.057 -3.611 1.00 56.50 76 SER A C 1
ATOM 584 O O . SER A 1 76 ? 16.491 -10.553 -2.738 1.00 56.50 76 SER A O 1
ATOM 586 N N . GLU A 1 77 ? 17.693 -8.819 -3.525 1.00 63.91 77 GLU A N 1
ATOM 587 C CA . GLU A 1 77 ? 17.370 -7.858 -2.471 1.00 63.91 77 GLU A CA 1
ATOM 588 C C . GLU A 1 77 ? 17.136 -6.470 -3.075 1.00 63.91 77 GLU A C 1
ATOM 590 O O . GLU A 1 77 ? 18.000 -5.915 -3.754 1.00 63.91 77 GLU A O 1
ATOM 595 N N . SER A 1 78 ? 15.966 -5.891 -2.801 1.00 69.62 78 SER A N 1
ATOM 596 C CA . SER A 1 78 ? 15.677 -4.500 -3.154 1.00 69.62 78 SER A CA 1
ATOM 597 C C . SER A 1 78 ? 16.515 -3.550 -2.282 1.00 69.62 78 SER A C 1
ATOM 599 O O . SER A 1 78 ? 16.629 -3.793 -1.074 1.00 69.62 78 SER A O 1
ATOM 601 N N . PRO A 1 79 ? 17.005 -2.410 -2.811 1.00 69.94 79 PRO A N 1
ATOM 602 C CA . PRO A 1 79 ? 17.606 -1.343 -2.007 1.00 69.94 79 PRO A CA 1
ATOM 603 C C . PRO A 1 79 ? 16.719 -0.897 -0.835 1.00 69.94 79 PRO A C 1
ATOM 605 O O . PRO A 1 79 ? 17.224 -0.533 0.228 1.00 69.94 79 PRO A O 1
ATOM 608 N N . LEU A 1 80 ? 15.390 -0.981 -0.986 1.00 75.88 80 LEU A N 1
ATOM 609 C CA . LEU A 1 80 ? 14.455 -0.731 0.112 1.00 75.88 80 LEU A CA 1
ATOM 610 C C . LEU A 1 80 ? 14.483 -1.826 1.173 1.00 75.88 80 LEU A C 1
ATOM 612 O O . LEU A 1 80 ? 14.390 -1.503 2.355 1.00 75.88 80 LEU A O 1
ATOM 616 N N . GLY A 1 81 ? 14.652 -3.090 0.784 1.00 74.69 81 GLY A N 1
ATOM 617 C CA . GLY A 1 81 ? 14.788 -4.212 1.714 1.00 74.69 81 GLY A CA 1
ATOM 618 C C . GLY A 1 81 ? 15.939 -4.002 2.698 1.00 74.69 81 GLY A C 1
ATOM 619 O O . GLY A 1 81 ? 15.752 -4.177 3.895 1.00 74.69 81 GLY A O 1
ATOM 620 N N . ALA A 1 82 ? 17.080 -3.493 2.225 1.00 74.31 82 ALA A N 1
ATOM 621 C CA . ALA A 1 82 ? 18.226 -3.169 3.079 1.00 74.31 82 ALA A CA 1
ATOM 622 C C . ALA A 1 82 ? 17.966 -1.996 4.053 1.00 74.31 82 ALA A C 1
ATOM 624 O O . ALA A 1 82 ? 18.656 -1.853 5.068 1.00 74.31 82 ALA A O 1
ATOM 625 N N . ILE A 1 83 ? 17.009 -1.111 3.744 1.00 79.50 83 ILE A N 1
ATOM 626 C CA . ILE A 1 83 ? 16.671 0.084 4.541 1.00 79.50 83 ILE A CA 1
ATOM 627 C C . ILE A 1 83 ? 15.542 -0.176 5.528 1.00 79.50 83 ILE A C 1
ATOM 629 O O . ILE A 1 83 ? 15.500 0.437 6.606 1.00 79.50 83 ILE A O 1
ATOM 633 N N . LEU A 1 84 ? 14.589 -1.020 5.153 1.00 77.19 84 LEU A N 1
ATOM 634 C CA . LEU A 1 84 ? 13.485 -1.412 6.007 1.00 77.19 84 LEU A CA 1
ATOM 635 C C . LEU A 1 84 ? 14.015 -2.314 7.124 1.00 77.19 84 LEU A C 1
ATOM 637 O O . LEU A 1 84 ? 14.886 -3.149 6.922 1.00 77.19 84 LEU A O 1
ATOM 641 N N . HIS A 1 85 ? 13.531 -2.081 8.342 1.00 71.00 85 HIS A N 1
ATOM 642 C CA . HIS A 1 85 ? 13.883 -2.945 9.459 1.00 71.00 85 HIS A CA 1
ATOM 643 C C . HIS A 1 85 ? 13.066 -4.230 9.350 1.00 71.00 85 HIS A C 1
ATOM 645 O O . HIS A 1 85 ? 11.886 -4.190 8.990 1.00 71.00 85 HIS A O 1
ATOM 651 N N . THR A 1 86 ? 13.672 -5.356 9.709 1.00 71.56 86 THR A N 1
ATOM 652 C CA . THR A 1 86 ? 12.925 -6.593 9.916 1.00 71.56 86 THR A CA 1
ATOM 653 C C . THR A 1 86 ? 11.973 -6.382 11.085 1.00 71.56 86 THR A C 1
ATOM 655 O O . THR A 1 86 ? 12.395 -6.023 12.184 1.00 71.56 86 THR A O 1
ATOM 658 N N . VAL A 1 87 ? 10.679 -6.569 10.848 1.00 75.38 87 VAL A N 1
ATOM 659 C CA . VAL A 1 87 ? 9.685 -6.555 11.921 1.00 75.38 87 VAL A CA 1
ATOM 660 C C . VAL A 1 87 ? 9.661 -7.948 12.534 1.00 75.38 87 VAL A C 1
ATOM 662 O O . VAL A 1 87 ? 9.294 -8.911 11.860 1.00 75.38 87 VAL A O 1
ATOM 665 N N . GLU A 1 88 ? 10.052 -8.054 13.802 1.00 76.75 88 GLU A N 1
ATOM 666 C CA . GLU A 1 88 ? 9.975 -9.309 14.550 1.00 76.75 88 GLU A CA 1
ATOM 667 C C . GLU A 1 88 ? 8.536 -9.847 14.608 1.00 76.75 88 GLU A C 1
ATOM 669 O O . GLU A 1 88 ? 7.554 -9.096 14.575 1.00 76.75 88 GLU A O 1
ATOM 674 N N . GLY A 1 89 ? 8.412 -11.169 14.698 1.00 79.75 89 GLY A N 1
ATOM 675 C CA . GLY A 1 89 ? 7.147 -11.853 14.925 1.00 79.75 89 GLY A CA 1
ATOM 676 C C . GLY A 1 89 ? 7.131 -13.263 14.358 1.00 79.75 89 GLY A C 1
ATOM 677 O O . GLY A 1 89 ? 8.055 -13.694 13.665 1.00 79.75 89 GLY A O 1
ATOM 678 N N . THR A 1 90 ? 6.064 -13.992 14.662 1.00 85.75 90 THR A N 1
ATOM 679 C CA . THR A 1 90 ? 5.963 -15.408 14.308 1.00 85.75 90 THR A CA 1
ATOM 680 C C . THR A 1 90 ? 5.445 -15.556 12.876 1.00 85.75 90 THR A C 1
ATOM 682 O O . THR A 1 90 ? 4.409 -14.973 12.537 1.00 85.75 90 THR A O 1
ATOM 685 N N . PRO A 1 91 ? 6.113 -16.338 12.008 1.00 84.81 91 PRO A N 1
ATOM 686 C CA . PRO A 1 91 ? 5.578 -16.659 10.691 1.00 84.81 91 PRO A CA 1
ATOM 687 C C . PRO A 1 91 ? 4.166 -17.249 10.793 1.00 84.81 91 PRO A C 1
ATOM 689 O O . PRO A 1 91 ? 3.908 -18.140 11.598 1.00 84.81 91 PRO A O 1
ATOM 692 N N . GLY A 1 92 ? 3.243 -16.745 9.974 1.00 85.81 92 GLY A N 1
ATOM 693 C CA . GLY A 1 92 ? 1.854 -17.211 9.950 1.00 85.81 92 GLY A CA 1
ATOM 694 C C . GLY A 1 92 ? 0.935 -16.625 11.028 1.00 85.81 92 GLY A C 1
ATOM 695 O O . GLY A 1 92 ? -0.255 -16.928 11.006 1.00 85.81 92 GLY A O 1
ATOM 696 N N . GLU A 1 93 ? 1.448 -15.772 11.919 1.00 93.75 93 GLU A N 1
ATOM 697 C CA . GLU A 1 93 ? 0.646 -14.975 12.854 1.00 93.75 93 GLU A CA 1
ATOM 698 C C . GLU A 1 93 ? -0.334 -14.066 12.098 1.00 93.75 93 GLU A C 1
ATOM 700 O O . GLU A 1 93 ? 0.063 -13.373 11.160 1.00 93.75 93 GLU A O 1
ATOM 705 N N . THR A 1 94 ? -1.601 -14.031 12.517 1.00 95.19 94 THR A N 1
ATOM 706 C CA . THR A 1 94 ? -2.586 -13.072 12.000 1.00 95.19 94 THR A CA 1
ATOM 707 C C . THR A 1 94 ? -2.285 -11.680 12.544 1.00 95.19 94 THR A C 1
ATOM 709 O O . THR A 1 94 ? -2.374 -11.444 13.746 1.00 95.19 94 THR A O 1
ATOM 712 N N . VAL A 1 95 ? -1.964 -10.742 11.653 1.00 95.06 95 VAL A N 1
ATOM 713 C CA . VAL A 1 95 ? -1.614 -9.359 12.020 1.00 95.06 95 VAL A CA 1
ATOM 714 C C . VAL A 1 95 ? -2.729 -8.363 11.715 1.00 95.06 95 VAL A C 1
ATOM 716 O O . VAL A 1 95 ? -2.784 -7.304 12.337 1.00 95.06 95 VAL A O 1
ATOM 719 N N . ILE A 1 96 ? -3.632 -8.705 10.795 1.00 95.81 96 ILE A N 1
ATOM 720 C CA . ILE A 1 96 ? -4.827 -7.925 10.459 1.00 95.81 96 ILE A CA 1
ATOM 721 C C . ILE A 1 96 ? -6.010 -8.888 10.396 1.00 95.81 96 ILE A C 1
ATOM 723 O O . ILE A 1 96 ? -5.915 -9.931 9.751 1.00 95.81 96 ILE A O 1
ATOM 727 N N . GLU A 1 97 ? -7.126 -8.540 11.029 1.00 97.12 97 GLU A N 1
ATOM 728 C CA . GLU A 1 97 ? -8.323 -9.384 11.043 1.00 97.12 97 GLU A CA 1
ATOM 729 C C . GLU A 1 97 ? -9.600 -8.538 10.970 1.00 97.12 97 GLU A C 1
ATOM 731 O O . GLU A 1 97 ? -9.774 -7.585 11.728 1.00 97.12 97 GLU A O 1
ATOM 736 N N . ALA A 1 98 ? -10.502 -8.892 10.060 1.00 97.56 98 ALA A N 1
ATOM 737 C CA . ALA A 1 98 ? -11.859 -8.368 9.993 1.00 97.56 98 ALA A CA 1
ATOM 738 C C . ALA A 1 98 ? -12.829 -9.464 10.448 1.00 97.56 98 ALA A C 1
ATOM 740 O O . ALA A 1 98 ? -12.815 -10.556 9.878 1.00 97.56 98 ALA A O 1
ATOM 741 N N . LYS A 1 99 ? -13.664 -9.165 11.450 1.00 97.56 99 LYS A N 1
ATOM 742 C CA . LYS A 1 99 ? -14.698 -10.072 11.975 1.00 97.56 99 LYS A CA 1
ATOM 743 C C . LYS A 1 99 ? -16.071 -9.456 11.799 1.00 97.56 99 LYS A C 1
ATOM 745 O O . LYS A 1 99 ? -16.347 -8.419 12.405 1.00 97.56 99 LYS A O 1
ATOM 750 N N . GLU A 1 100 ? -16.917 -10.090 10.992 1.00 97.50 100 GLU A N 1
ATOM 751 C CA . GLU A 1 100 ? -18.297 -9.664 10.716 1.00 97.50 100 GLU A CA 1
ATOM 752 C C . GLU A 1 100 ? -18.397 -8.166 10.356 1.00 97.50 100 GLU A C 1
ATOM 754 O O . GLU A 1 100 ? -19.337 -7.453 10.728 1.00 97.50 100 GLU A O 1
ATOM 759 N N . LEU A 1 101 ? -17.378 -7.651 9.658 1.00 96.81 101 LEU A N 1
ATOM 760 C CA . LEU A 1 101 ? -17.139 -6.221 9.531 1.00 96.81 101 LEU A CA 1
ATOM 761 C C . LEU A 1 101 ? -18.163 -5.581 8.590 1.00 96.81 101 LEU A C 1
ATOM 763 O O . LEU A 1 101 ? -18.154 -5.782 7.371 1.00 96.81 101 LEU A O 1
ATOM 767 N N . THR A 1 102 ? -19.035 -4.760 9.166 1.00 97.31 102 THR A N 1
ATOM 768 C CA . THR A 1 102 ? -20.207 -4.211 8.481 1.00 97.31 102 THR A CA 1
ATOM 769 C C . THR A 1 102 ? -20.208 -2.694 8.551 1.00 97.31 102 THR A C 1
ATOM 771 O O . THR A 1 102 ? -20.014 -2.101 9.618 1.00 97.31 102 THR A O 1
ATOM 774 N N . LYS A 1 103 ? -20.502 -2.043 7.422 1.00 97.25 103 LYS A N 1
ATOM 775 C CA . LYS A 1 103 ? -20.706 -0.597 7.354 1.00 97.25 103 LYS A CA 1
ATOM 776 C C . LYS A 1 103 ? -21.994 -0.253 6.638 1.00 97.25 103 LYS A C 1
ATOM 778 O O . LYS A 1 103 ? -22.133 -0.498 5.442 1.00 97.25 103 LYS A O 1
ATOM 783 N N . LYS A 1 104 ? -22.877 0.433 7.361 1.00 97.19 104 LYS A N 1
ATOM 784 C CA . LYS A 1 104 ? -24.100 1.033 6.832 1.00 97.19 104 LYS A CA 1
ATOM 785 C C . LYS A 1 104 ? -24.000 2.559 6.793 1.00 97.19 104 LYS A C 1
ATOM 787 O O . LYS A 1 104 ? -23.426 3.177 7.694 1.00 97.19 104 LYS A O 1
ATOM 792 N N . PHE A 1 105 ? -24.562 3.149 5.745 1.00 95.00 105 PHE A N 1
ATOM 793 C CA . PHE A 1 105 ? -24.790 4.582 5.579 1.00 95.00 105 PHE A CA 1
ATOM 794 C C . PHE A 1 105 ? -26.299 4.798 5.427 1.00 95.00 105 PHE A C 1
ATOM 796 O O . PHE A 1 105 ? -26.850 4.580 4.349 1.00 95.00 105 PHE A O 1
ATOM 803 N N . GLY A 1 106 ? -26.974 5.157 6.524 1.00 93.44 106 GLY A N 1
ATOM 804 C CA . GLY A 1 106 ? -28.432 5.030 6.596 1.00 93.44 106 GLY A CA 1
ATOM 805 C C . GLY A 1 106 ? -28.837 3.570 6.380 1.00 93.44 106 GLY A C 1
ATOM 806 O O . GLY A 1 106 ? -28.266 2.676 7.007 1.00 93.44 106 GLY A O 1
ATOM 807 N N . ASP A 1 107 ? -29.741 3.335 5.433 1.00 92.56 107 ASP A N 1
ATOM 808 C CA . ASP A 1 107 ? -30.235 1.993 5.098 1.00 92.56 107 ASP A CA 1
ATOM 809 C C . ASP A 1 107 ? -29.332 1.231 4.113 1.00 92.56 107 ASP A C 1
ATOM 811 O O . ASP A 1 107 ? -29.504 0.032 3.896 1.00 92.56 107 ASP A O 1
ATOM 815 N N . PHE A 1 108 ? -28.335 1.898 3.525 1.00 94.38 108 PHE A N 1
ATOM 816 C CA . PHE A 1 108 ? -27.438 1.288 2.548 1.00 94.38 108 PHE A CA 1
ATOM 817 C C . PHE A 1 108 ? -26.253 0.587 3.224 1.00 94.38 108 PHE A C 1
ATOM 819 O O . PHE A 1 108 ? -25.415 1.236 3.856 1.00 94.38 108 PHE A O 1
ATOM 826 N N . ALA A 1 109 ? -26.133 -0.732 3.050 1.00 95.12 109 ALA A N 1
ATOM 827 C CA . ALA A 1 109 ? -24.965 -1.502 3.477 1.00 95.12 109 ALA A CA 1
ATOM 828 C C . ALA A 1 109 ? -23.846 -1.418 2.425 1.00 95.12 109 ALA A C 1
ATOM 830 O O . ALA A 1 109 ? -23.905 -2.053 1.376 1.00 95.12 109 ALA A O 1
ATOM 831 N N . ALA A 1 110 ? -22.807 -0.634 2.715 1.00 95.12 110 ALA A N 1
ATOM 832 C CA . ALA A 1 110 ? -21.618 -0.541 1.869 1.00 95.12 110 ALA A CA 1
ATOM 833 C C . ALA A 1 110 ? -20.689 -1.753 2.027 1.00 95.12 110 ALA A C 1
ATOM 835 O O . ALA A 1 110 ? -19.956 -2.089 1.099 1.00 95.12 110 ALA A O 1
ATOM 836 N N . THR A 1 111 ? -20.696 -2.377 3.204 1.00 95.56 111 THR A N 1
ATOM 837 C CA . THR A 1 111 ? -20.110 -3.697 3.457 1.00 95.56 111 THR A CA 1
ATOM 838 C C . THR A 1 111 ? -21.036 -4.453 4.401 1.00 95.56 111 THR A C 1
ATOM 840 O O . THR A 1 111 ? -21.653 -3.831 5.270 1.00 95.56 111 THR A O 1
ATOM 843 N N . ASP A 1 112 ? -21.111 -5.770 4.246 1.00 95.56 112 ASP A N 1
ATOM 844 C CA . ASP A 1 112 ? -22.008 -6.634 5.009 1.00 95.56 112 ASP A CA 1
ATOM 845 C C . ASP A 1 112 ? -21.249 -7.898 5.428 1.00 95.56 112 ASP A C 1
ATOM 847 O O . ASP A 1 112 ? -20.789 -8.641 4.565 1.00 95.56 112 ASP A O 1
ATOM 851 N N . HIS A 1 113 ? -21.046 -8.081 6.737 1.00 97.19 113 HIS A N 1
ATOM 852 C CA . HIS A 1 113 ? -20.425 -9.267 7.344 1.00 97.19 113 HIS A CA 1
ATOM 853 C C . HIS A 1 113 ? -19.096 -9.705 6.682 1.00 97.19 113 HIS A C 1
ATOM 855 O O . HIS A 1 113 ? -18.871 -10.874 6.362 1.00 97.19 113 HIS A O 1
ATOM 861 N N . VAL A 1 114 ? -18.184 -8.751 6.448 1.00 96.75 114 VAL A N 1
ATOM 862 C CA . VAL A 1 114 ? -16.884 -9.043 5.824 1.00 96.75 114 VAL A CA 1
ATOM 863 C C . VAL A 1 114 ? -15.959 -9.746 6.819 1.00 96.75 114 VAL A C 1
ATOM 865 O O . VAL A 1 114 ? -15.669 -9.207 7.887 1.00 96.75 114 VAL A O 1
ATOM 868 N N . ASN A 1 115 ? -15.446 -10.913 6.422 1.00 97.06 115 ASN A N 1
ATOM 869 C CA . ASN A 1 115 ? -14.526 -11.730 7.208 1.00 97.06 115 ASN A CA 1
ATOM 870 C C . ASN A 1 115 ? -13.245 -12.022 6.423 1.00 97.06 115 ASN A C 1
ATOM 872 O O . ASN A 1 115 ? -13.305 -12.572 5.322 1.00 97.06 115 ASN A O 1
ATOM 876 N N . PHE A 1 116 ? -12.090 -11.668 6.984 1.00 97.19 116 PHE A N 1
ATOM 877 C CA . PHE A 1 116 ? -10.786 -12.098 6.472 1.00 97.19 116 PHE A CA 1
ATOM 878 C C . PHE A 1 116 ? -9.693 -11.937 7.531 1.00 97.19 116 PHE A C 1
ATOM 880 O O . PHE A 1 116 ? -9.816 -11.140 8.459 1.00 97.19 116 PHE A O 1
ATOM 887 N N . ALA A 1 117 ? -8.594 -12.660 7.340 1.00 96.75 117 ALA A N 1
ATOM 888 C CA . ALA A 1 117 ? -7.380 -12.549 8.135 1.00 96.75 117 ALA A CA 1
ATOM 889 C C . ALA A 1 117 ? -6.179 -12.414 7.195 1.00 96.75 117 ALA A C 1
ATOM 891 O O . ALA A 1 117 ? -6.131 -13.087 6.167 1.00 96.75 117 ALA A O 1
ATOM 892 N N . VAL A 1 118 ? -5.227 -11.554 7.552 1.00 95.94 118 VAL A N 1
ATOM 893 C CA . VAL A 1 118 ? -3.958 -11.380 6.838 1.00 95.94 118 VAL A CA 1
ATOM 894 C C . VAL A 1 118 ? -2.831 -11.787 7.767 1.00 95.94 118 VAL A C 1
ATOM 896 O O . VAL A 1 118 ? -2.719 -11.289 8.895 1.00 95.94 118 VAL A O 1
ATOM 899 N N . LYS A 1 119 ? -1.997 -12.703 7.291 1.00 95.25 119 LYS A N 1
ATOM 900 C CA . LYS A 1 119 ? -0.849 -13.212 8.029 1.00 95.25 119 LYS A CA 1
ATOM 901 C C . LYS A 1 119 ? 0.349 -12.281 7.897 1.00 95.25 119 LYS A C 1
ATOM 903 O O . LYS A 1 119 ? 0.481 -11.503 6.954 1.00 95.25 119 LYS A O 1
ATOM 908 N N . ARG A 1 120 ? 1.268 -12.374 8.851 1.00 92.12 120 ARG A N 1
ATOM 909 C CA . ARG A 1 120 ? 2.538 -11.651 8.826 1.00 92.12 120 ARG A CA 1
ATOM 910 C C . ARG A 1 120 ? 3.288 -11.917 7.518 1.00 92.12 120 ARG A C 1
ATOM 912 O O . ARG A 1 120 ? 3.538 -13.068 7.170 1.00 92.12 120 ARG A O 1
ATOM 919 N N . GLY A 1 121 ? 3.658 -10.841 6.823 1.00 87.94 121 GLY A N 1
ATOM 920 C CA . GLY A 1 121 ? 4.368 -10.897 5.540 1.00 87.94 121 GLY A CA 1
ATOM 921 C C . GLY A 1 121 ? 3.489 -11.230 4.330 1.00 87.94 121 GLY A C 1
ATOM 922 O O . GLY A 1 121 ? 4.002 -11.304 3.217 1.00 87.94 121 GLY A O 1
ATOM 923 N N . GLU A 1 122 ? 2.182 -11.423 4.515 1.00 90.75 122 GLU A N 1
ATOM 924 C CA . GLU A 1 122 ? 1.257 -11.698 3.419 1.00 90.75 122 GLU A CA 1
ATOM 925 C C . GLU A 1 122 ? 0.904 -10.419 2.650 1.00 90.75 122 GLU A C 1
ATOM 927 O O . GLU A 1 122 ? 0.583 -9.380 3.231 1.00 90.75 122 GLU A O 1
ATOM 932 N N . ILE A 1 123 ? 0.917 -10.515 1.319 1.00 90.56 123 ILE A N 1
ATOM 933 C CA . ILE A 1 123 ? 0.371 -9.483 0.438 1.00 90.56 123 ILE A CA 1
ATOM 934 C C . ILE A 1 123 ? -1.093 -9.827 0.172 1.00 90.56 123 ILE A C 1
ATOM 936 O O . ILE A 1 123 ? -1.395 -10.777 -0.548 1.00 90.56 123 ILE A O 1
ATOM 940 N N . PHE A 1 124 ? -1.999 -9.030 0.734 1.00 91.75 124 PHE A N 1
ATOM 941 C CA . PHE A 1 124 ? -3.441 -9.212 0.599 1.00 91.75 124 PHE A CA 1
ATOM 942 C C . PHE A 1 124 ? -4.063 -8.112 -0.271 1.00 91.75 124 PHE A C 1
ATOM 944 O O . PHE A 1 124 ? -3.797 -6.926 -0.075 1.00 91.75 124 PHE A O 1
ATOM 951 N N . GLY A 1 125 ? -4.916 -8.496 -1.225 1.00 92.00 125 GLY A N 1
ATOM 952 C CA . GLY A 1 125 ? -5.579 -7.574 -2.149 1.00 92.00 125 GLY A CA 1
ATOM 953 C C . GLY A 1 125 ? -7.099 -7.722 -2.146 1.00 92.00 125 GLY A C 1
ATOM 954 O O . GLY A 1 125 ? -7.621 -8.825 -2.277 1.00 92.00 125 GLY A O 1
ATOM 955 N N . LEU A 1 126 ? -7.820 -6.598 -2.067 1.00 89.88 126 LEU A N 1
ATOM 956 C CA . LEU A 1 126 ? -9.274 -6.544 -2.260 1.00 89.88 126 LEU A CA 1
ATOM 957 C C . LEU A 1 126 ? -9.593 -6.251 -3.732 1.00 89.88 126 LEU A C 1
ATOM 959 O O . LEU A 1 126 ? -9.297 -5.163 -4.226 1.00 89.88 126 LEU A O 1
ATOM 963 N N . LEU A 1 127 ? -10.224 -7.198 -4.430 1.00 90.62 127 LEU A N 1
ATOM 964 C CA . LEU A 1 127 ? -10.615 -7.063 -5.837 1.00 90.62 127 LEU A CA 1
ATOM 965 C C . LEU A 1 127 ? -12.140 -7.101 -5.985 1.00 90.62 127 LEU A C 1
ATOM 967 O O . LEU A 1 127 ? -12.830 -7.831 -5.285 1.00 90.62 127 LEU A O 1
ATOM 971 N N . GLY A 1 128 ? -12.672 -6.296 -6.905 1.00 88.69 128 GLY A N 1
ATOM 972 C CA . GLY A 1 128 ? -14.112 -6.191 -7.152 1.00 88.69 128 GLY A CA 1
ATOM 973 C C . GLY A 1 128 ? -14.483 -4.917 -7.918 1.00 88.69 128 GLY A C 1
ATOM 974 O O . GLY A 1 128 ? -13.655 -4.005 -8.014 1.00 88.69 128 GLY A O 1
ATOM 975 N N . PRO A 1 129 ? -15.714 -4.807 -8.444 1.00 91.12 129 PRO A N 1
ATOM 976 C CA . PRO A 1 129 ? -16.159 -3.644 -9.213 1.00 91.12 129 PRO A CA 1
ATOM 977 C C . PRO A 1 129 ? -16.252 -2.368 -8.360 1.00 91.12 129 PRO A C 1
ATOM 979 O O . PRO A 1 129 ? -16.162 -2.397 -7.125 1.00 91.12 129 PRO A O 1
ATOM 982 N N . ASN A 1 130 ? -16.401 -1.213 -9.011 1.00 88.56 130 ASN A N 1
ATOM 983 C CA . ASN A 1 130 ? -16.681 0.044 -8.313 1.00 88.56 130 ASN A CA 1
ATOM 984 C C . ASN A 1 130 ? -17.982 -0.085 -7.510 1.00 88.56 130 ASN A C 1
ATOM 986 O O . ASN A 1 130 ? -18.943 -0.685 -7.977 1.00 88.56 130 ASN A O 1
ATOM 990 N N . GLY A 1 131 ? -17.986 0.433 -6.281 1.00 87.62 131 GLY A N 1
ATOM 991 C CA . GLY A 1 131 ? -19.126 0.295 -5.367 1.00 87.62 131 GLY A CA 1
ATOM 992 C C . GLY A 1 131 ? -19.160 -0.998 -4.543 1.00 87.62 131 GLY A C 1
ATOM 993 O O . GLY A 1 131 ? -19.906 -1.048 -3.577 1.00 87.62 131 GLY A O 1
ATOM 994 N N . ALA A 1 132 ? -18.301 -1.991 -4.807 1.00 91.00 132 ALA A N 1
ATOM 995 C CA . ALA A 1 132 ? -18.262 -3.258 -4.054 1.00 91.00 132 ALA A CA 1
ATOM 996 C C . ALA A 1 132 ? -17.737 -3.153 -2.600 1.00 91.00 132 ALA A C 1
ATOM 998 O O . ALA A 1 132 ? -17.289 -4.139 -2.031 1.00 91.00 132 ALA A O 1
ATOM 999 N N . GLY A 1 133 ? -17.668 -1.955 -2.016 1.00 92.25 133 GLY A N 1
ATOM 1000 C CA . GLY A 1 133 ? -17.246 -1.776 -0.623 1.00 92.25 133 GLY A CA 1
ATOM 1001 C C . GLY A 1 133 ? -15.736 -1.777 -0.353 1.00 92.25 133 GLY A C 1
ATOM 1002 O O . GLY A 1 133 ? -15.343 -1.421 0.748 1.00 92.25 133 GLY A O 1
ATOM 1003 N N . LYS A 1 134 ? -14.862 -2.061 -1.333 1.00 94.25 134 LYS A N 1
ATOM 1004 C CA . LYS A 1 134 ? -13.388 -2.140 -1.146 1.00 94.25 134 LYS A CA 1
ATOM 1005 C C . LYS A 1 134 ? -12.782 -0.963 -0.372 1.00 94.25 134 LYS A C 1
ATOM 1007 O O . LYS A 1 134 ? -12.109 -1.153 0.636 1.00 94.25 134 LYS A O 1
ATOM 1012 N N . SER A 1 135 ? -13.036 0.263 -0.835 1.00 91.44 135 SER A N 1
ATOM 1013 C CA . SER A 1 135 ? -12.517 1.477 -0.195 1.00 91.44 135 SER A CA 1
ATOM 1014 C C . SER A 1 135 ? -13.135 1.707 1.185 1.00 91.44 135 SER A C 1
ATOM 1016 O O . SER A 1 135 ? -12.481 2.270 2.056 1.00 91.44 135 SER A O 1
ATOM 1018 N N . THR A 1 136 ? -14.377 1.266 1.397 1.00 94.06 136 THR A N 1
ATOM 1019 C CA . THR A 1 136 ? -15.051 1.317 2.699 1.00 94.06 136 THR A CA 1
ATOM 1020 C C . THR A 1 136 ? -14.388 0.349 3.675 1.00 94.06 136 THR A C 1
ATOM 1022 O O . THR A 1 136 ? -13.998 0.776 4.759 1.00 94.06 136 THR A O 1
ATOM 1025 N N . THR A 1 137 ? -14.167 -0.906 3.270 1.00 94.44 137 THR A N 1
ATOM 1026 C CA . THR A 1 137 ? -13.429 -1.911 4.047 1.00 94.44 137 THR A CA 1
ATOM 1027 C C . THR A 1 137 ? -12.040 -1.405 4.408 1.00 94.44 137 THR A C 1
ATOM 1029 O O . THR A 1 137 ? -11.671 -1.413 5.577 1.00 94.44 137 THR A O 1
ATOM 1032 N N . PHE A 1 138 ? -11.293 -0.878 3.434 1.00 91.75 138 PHE A N 1
ATOM 1033 C CA . PHE A 1 138 ? -9.938 -0.380 3.664 1.00 91.75 138 PHE A CA 1
ATOM 1034 C C . PHE A 1 138 ? -9.910 0.773 4.677 1.00 91.75 138 PHE A C 1
ATOM 1036 O O . PHE A 1 138 ? -9.139 0.741 5.629 1.00 91.75 138 PHE A O 1
ATOM 1043 N N . LYS A 1 139 ? -10.818 1.752 4.553 1.00 90.94 139 LYS A N 1
ATOM 1044 C CA . LYS A 1 139 ? -10.932 2.851 5.527 1.00 90.94 139 LYS A CA 1
ATOM 1045 C C . LYS A 1 139 ? -11.254 2.356 6.937 1.00 90.94 139 LYS A C 1
ATOM 1047 O O . LYS A 1 139 ? -10.733 2.928 7.892 1.00 90.94 139 LYS A O 1
ATOM 1052 N N . MET A 1 140 ? -12.080 1.317 7.076 1.00 93.50 140 MET A N 1
ATOM 1053 C CA . MET A 1 140 ? -12.350 0.713 8.384 1.00 93.50 140 MET A CA 1
ATOM 1054 C C . MET A 1 140 ? -11.113 0.030 8.963 1.00 93.50 140 MET A C 1
ATOM 1056 O O . MET A 1 140 ? -10.763 0.294 10.109 1.00 93.50 140 MET A O 1
ATOM 1060 N N . MET A 1 141 ? -10.394 -0.750 8.153 1.00 92.88 141 MET A N 1
ATOM 1061 C CA . MET A 1 141 ? -9.150 -1.408 8.573 1.00 92.88 141 MET A CA 1
ATOM 1062 C C . MET A 1 141 ? -7.995 -0.438 8.843 1.00 92.88 141 MET A C 1
ATOM 1064 O O . MET A 1 141 ? -7.034 -0.806 9.506 1.00 92.88 141 MET A O 1
ATOM 1068 N N . CYS A 1 142 ? -8.082 0.806 8.372 1.00 89.00 142 CYS A N 1
ATOM 1069 C CA . CYS A 1 142 ? -7.141 1.871 8.722 1.00 89.00 142 CYS A CA 1
ATOM 1070 C C . CYS A 1 142 ? -7.595 2.722 9.924 1.00 89.00 142 CYS A C 1
ATOM 1072 O O . CYS A 1 142 ? -6.920 3.686 10.284 1.00 89.00 142 CYS A O 1
ATOM 1074 N N . GLY A 1 143 ? -8.754 2.423 10.523 1.00 88.38 143 GLY A N 1
ATOM 1075 C CA . GLY A 1 143 ? -9.331 3.218 11.612 1.00 88.38 143 GLY A CA 1
ATOM 1076 C C . GLY A 1 143 ? -9.804 4.616 11.189 1.00 88.38 143 GLY A C 1
ATOM 1077 O O . GLY A 1 143 ? -9.980 5.488 12.035 1.00 88.38 143 GLY A O 1
ATOM 1078 N N . LEU A 1 144 ? -9.999 4.851 9.887 1.00 88.00 144 LEU A N 1
ATOM 1079 C CA . LEU A 1 144 ? -10.483 6.119 9.319 1.00 88.00 144 LEU A CA 1
ATOM 1080 C C . LEU A 1 144 ? -12.008 6.167 9.205 1.00 88.00 144 LEU A C 1
ATOM 1082 O O . LEU A 1 144 ? -12.592 7.223 8.969 1.00 88.00 144 LEU A O 1
ATOM 1086 N N . LEU A 1 145 ? -12.653 5.010 9.325 1.00 91.38 145 LEU A N 1
ATOM 1087 C CA . LEU A 1 145 ? -14.096 4.868 9.301 1.00 91.38 145 LEU A CA 1
ATOM 1088 C C . LEU A 1 145 ? -14.508 3.869 10.374 1.00 91.38 145 LEU A C 1
ATOM 1090 O O . LEU A 1 145 ? -14.039 2.739 10.383 1.00 91.38 145 LEU A O 1
ATOM 1094 N N . VAL A 1 146 ? -15.400 4.270 11.273 1.00 92.50 146 VAL A N 1
ATOM 1095 C CA . VAL A 1 146 ? -15.887 3.365 12.319 1.00 92.50 146 VAL A CA 1
ATOM 1096 C C . VAL A 1 146 ? -16.899 2.387 11.704 1.00 92.50 146 VAL A C 1
ATOM 1098 O O . VAL A 1 146 ? -17.818 2.855 11.011 1.00 92.50 146 VAL A O 1
ATOM 1101 N N . PRO A 1 147 ? -16.770 1.065 11.924 1.00 95.19 147 PRO A N 1
ATOM 1102 C CA . PRO A 1 147 ? -17.770 0.095 11.486 1.00 95.19 147 PRO A CA 1
ATOM 1103 C C . PRO A 1 147 ? -19.115 0.323 12.184 1.00 95.19 147 PRO A C 1
ATOM 1105 O O . PRO A 1 147 ? -19.179 0.834 13.301 1.00 95.19 147 PRO A O 1
ATOM 1108 N N . THR A 1 148 ? -20.205 -0.055 11.521 1.00 96.81 148 THR A N 1
ATOM 1109 C CA . THR A 1 148 ? -21.538 -0.093 12.143 1.00 96.81 148 THR A CA 1
ATOM 1110 C C . THR A 1 148 ? -21.631 -1.263 13.125 1.00 96.81 148 THR A C 1
ATOM 1112 O O . THR A 1 148 ? -22.156 -1.097 14.222 1.00 96.81 148 THR A O 1
ATOM 1115 N N . SER A 1 149 ? -21.081 -2.420 12.752 1.00 96.81 149 SER A N 1
ATOM 1116 C CA . SER A 1 149 ? -20.952 -3.612 13.598 1.00 96.81 149 SER A CA 1
ATOM 1117 C C . SER A 1 149 ? -19.746 -4.454 13.166 1.00 96.81 149 SER A C 1
ATOM 1119 O O . SER A 1 149 ? -19.167 -4.218 12.100 1.00 96.81 149 SER A O 1
ATOM 1121 N N . GLY A 1 150 ? -19.365 -5.420 14.003 1.00 96.12 150 GLY A N 1
ATOM 1122 C CA . GLY A 1 150 ? -18.158 -6.226 13.814 1.00 96.12 150 GLY A CA 1
ATOM 1123 C C . GLY A 1 150 ? -16.897 -5.544 14.349 1.00 96.12 150 GLY A C 1
ATOM 1124 O O . GLY A 1 150 ? -16.973 -4.503 15.008 1.00 96.12 150 GLY A O 1
ATOM 1125 N N . GLN A 1 151 ? -15.742 -6.147 14.069 1.00 96.06 151 GLN A N 1
ATOM 1126 C CA . GLN A 1 151 ? -14.442 -5.718 14.590 1.00 96.06 151 GLN A CA 1
ATOM 1127 C C . GLN A 1 151 ? -13.387 -5.633 13.490 1.00 96.06 151 GLN A C 1
ATOM 1129 O O . GLN A 1 151 ? -13.339 -6.468 12.584 1.00 96.06 151 GLN A O 1
ATOM 1134 N N . ALA A 1 152 ? -12.522 -4.628 13.609 1.00 96.00 152 ALA A N 1
ATOM 1135 C CA . ALA A 1 152 ? -11.336 -4.454 12.783 1.00 96.00 152 ALA A CA 1
ATOM 1136 C C . ALA A 1 152 ? -10.111 -4.493 13.702 1.00 96.00 152 ALA A C 1
ATOM 1138 O O . ALA A 1 152 ? -9.896 -3.570 14.489 1.00 96.00 152 ALA A O 1
ATOM 1139 N N . LEU A 1 153 ? -9.342 -5.577 13.628 1.00 95.56 153 LEU A N 1
ATOM 1140 C CA . LEU A 1 153 ? -8.241 -5.866 14.539 1.00 95.56 153 LEU A CA 1
ATOM 1141 C C . LEU A 1 153 ? -6.889 -5.689 13.843 1.00 95.56 153 LEU A C 1
ATOM 1143 O O . LEU A 1 153 ? -6.696 -6.134 12.709 1.00 95.56 153 LEU A O 1
ATOM 1147 N N . VAL A 1 154 ? -5.939 -5.087 14.556 1.00 94.38 154 VAL A N 1
ATOM 1148 C CA . VAL A 1 154 ? -4.527 -4.963 14.164 1.00 94.38 154 VAL A CA 1
ATOM 1149 C C . VAL A 1 154 ? -3.676 -5.470 15.314 1.00 94.38 154 VAL A C 1
ATOM 1151 O O . VAL A 1 154 ? -3.746 -4.918 16.409 1.00 94.38 154 VAL A O 1
ATOM 1154 N N . LEU A 1 155 ? -2.890 -6.524 15.089 1.00 92.06 155 LEU A N 1
ATOM 1155 C CA . LEU A 1 155 ? -2.126 -7.208 16.144 1.00 92.06 155 LEU A CA 1
ATOM 1156 C C . LEU A 1 155 ? -3.009 -7.549 17.365 1.00 92.06 155 LEU A C 1
ATOM 1158 O O . LEU A 1 155 ? -2.639 -7.311 18.512 1.00 92.06 155 LEU A O 1
ATOM 116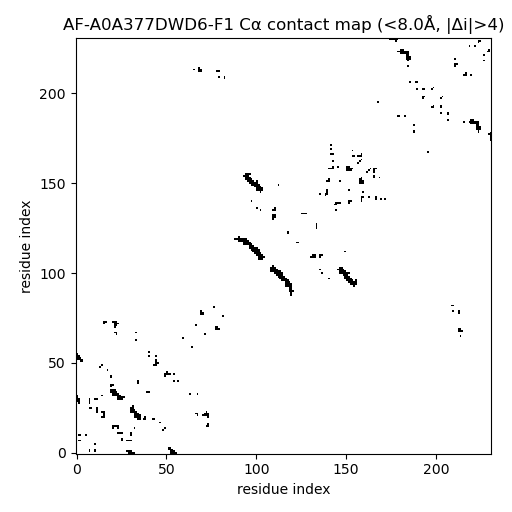2 N N . GLY A 1 156 ? -4.235 -8.019 17.105 1.00 91.88 156 GLY A N 1
ATOM 1163 C CA . GLY A 1 156 ? -5.239 -8.330 18.130 1.00 91.88 156 GLY A CA 1
ATOM 1164 C C . GLY A 1 156 ? -5.910 -7.119 18.797 1.00 91.88 156 GLY A C 1
ATOM 1165 O O . GLY A 1 156 ? -6.841 -7.305 19.574 1.00 91.88 156 GLY A O 1
ATOM 1166 N N . MET A 1 157 ? -5.493 -5.886 18.494 1.00 93.25 157 MET A N 1
ATOM 1167 C CA . MET A 1 157 ? -6.101 -4.667 19.035 1.00 93.25 157 MET A CA 1
ATOM 1168 C C . MET A 1 157 ? -7.263 -4.197 18.163 1.00 93.25 157 MET A C 1
ATOM 1170 O O . MET A 1 157 ? -7.077 -3.953 16.970 1.00 93.25 157 MET A O 1
ATOM 1174 N N . ASP A 1 158 ? -8.438 -3.992 18.760 1.00 92.06 158 ASP A N 1
ATOM 1175 C CA . ASP A 1 158 ? -9.582 -3.404 18.060 1.00 92.06 158 ASP A CA 1
ATOM 1176 C C . ASP A 1 158 ? -9.344 -1.914 17.775 1.00 92.06 158 ASP A C 1
ATOM 1178 O O . ASP A 1 158 ? -9.080 -1.116 18.681 1.00 92.06 158 ASP A O 1
ATOM 1182 N N . LEU A 1 159 ? -9.450 -1.521 16.504 1.00 89.69 159 LEU A N 1
ATOM 1183 C CA . LEU A 1 159 ? -9.292 -0.140 16.051 1.00 89.69 159 LEU A CA 1
ATOM 1184 C C . LEU A 1 159 ? -10.345 0.806 16.631 1.00 89.69 159 LEU A C 1
ATOM 1186 O O . LEU A 1 159 ? -10.077 2.004 16.737 1.00 89.69 159 LEU A O 1
ATOM 1190 N N . LYS A 1 160 ? -11.523 0.304 17.015 1.00 85.56 160 LYS A N 1
ATOM 1191 C CA . LYS A 1 160 ? -12.573 1.104 17.653 1.00 85.56 160 LYS A CA 1
ATOM 1192 C C . LYS A 1 160 ? -12.202 1.476 19.091 1.00 85.56 160 LYS A C 1
ATOM 1194 O O . LYS A 1 160 ? -12.446 2.607 19.502 1.00 85.56 160 LYS A O 1
ATOM 1199 N N . GLU A 1 161 ? -11.597 0.550 19.833 1.00 81.56 161 GLU A N 1
ATOM 1200 C CA . GLU A 1 161 ? -11.294 0.710 21.264 1.00 81.56 161 GLU A CA 1
ATOM 1201 C C . GLU A 1 161 ? -9.887 1.268 21.512 1.00 81.56 161 GLU A C 1
ATOM 1203 O O . GLU A 1 161 ? -9.683 2.118 22.375 1.00 81.56 161 GLU A O 1
ATOM 1208 N N . SER A 1 162 ? -8.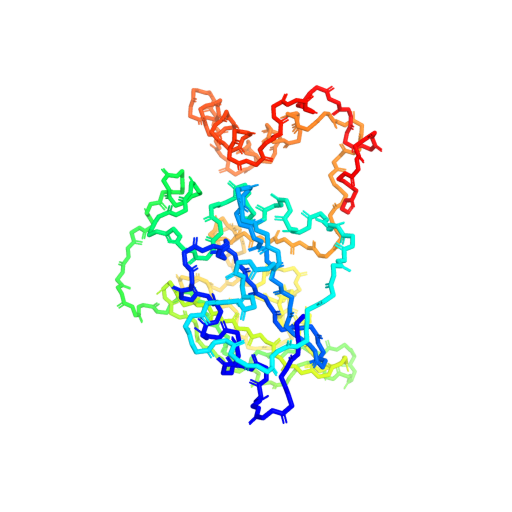909 0.826 20.721 1.00 77.44 162 SER A N 1
ATOM 1209 C CA . SER A 1 162 ? -7.481 1.120 20.892 1.00 77.44 162 SER A CA 1
ATOM 1210 C C . SER A 1 162 ? -6.890 1.850 19.684 1.00 77.44 162 SER A C 1
ATOM 1212 O O . SER A 1 162 ? -5.745 1.612 19.292 1.00 77.44 162 SER A O 1
ATOM 1214 N N . SER A 1 163 ? -7.657 2.779 19.100 1.00 75.06 163 SER A N 1
ATOM 1215 C CA . SER A 1 163 ? -7.333 3.414 17.813 1.00 75.06 163 SER A CA 1
ATOM 1216 C C . SER A 1 163 ? -5.929 4.025 17.745 1.00 75.06 163 SER A C 1
ATOM 1218 O O . SER A 1 163 ? -5.299 3.973 16.696 1.00 75.06 163 SER A O 1
ATOM 1220 N N . GLY A 1 164 ? -5.419 4.627 18.826 1.00 79.50 164 GLY A N 1
ATOM 1221 C CA . GLY A 1 164 ? -4.097 5.266 18.840 1.00 79.50 164 GLY A CA 1
ATOM 1222 C C . GLY A 1 164 ? -2.951 4.258 18.738 1.00 79.50 164 GLY A C 1
ATOM 1223 O O . GLY A 1 164 ? -2.109 4.381 17.854 1.00 79.50 164 GLY A O 1
ATOM 1224 N N . LYS A 1 165 ? -2.955 3.238 19.607 1.00 83.50 165 LYS A N 1
ATOM 1225 C CA . LYS A 1 165 ? -1.925 2.186 19.630 1.00 83.50 165 LYS A CA 1
ATOM 1226 C C . LYS A 1 165 ? -1.980 1.335 18.365 1.00 83.50 165 LYS A C 1
ATOM 1228 O O . LYS A 1 165 ? -0.959 1.145 17.721 1.00 83.50 165 LYS A O 1
ATOM 1233 N N . ALA A 1 166 ? -3.174 0.914 17.946 1.00 86.31 166 ALA A N 1
ATOM 1234 C CA . ALA A 1 166 ? -3.347 0.136 16.723 1.00 86.31 166 ALA A CA 1
ATOM 1235 C C . ALA A 1 166 ? -2.859 0.896 15.472 1.00 86.31 166 ALA A C 1
ATOM 1237 O O . ALA A 1 166 ? -2.158 0.325 14.640 1.00 86.31 166 ALA A O 1
ATOM 1238 N N . ARG A 1 167 ? -3.142 2.206 15.360 1.00 83.81 167 ARG A N 1
ATOM 1239 C CA . ARG A 1 167 ? -2.688 3.027 14.220 1.00 83.81 167 ARG A CA 1
ATOM 1240 C C . ARG A 1 167 ? -1.176 3.234 14.160 1.00 83.81 167 ARG A C 1
ATOM 1242 O O . ARG A 1 167 ? -0.665 3.441 13.068 1.00 83.81 167 ARG A O 1
ATOM 1249 N N . GLN A 1 168 ? -0.449 3.143 15.276 1.00 84.38 168 GLN A N 1
ATOM 1250 C CA . GLN A 1 168 ? 1.022 3.206 15.254 1.00 84.38 168 GLN A CA 1
ATOM 1251 C C . GLN A 1 168 ? 1.653 2.020 14.509 1.00 84.38 168 GLN A C 1
ATOM 1253 O O . GLN A 1 168 ? 2.780 2.131 14.036 1.00 84.38 168 GLN A O 1
ATOM 1258 N N . HIS A 1 169 ? 0.917 0.915 14.360 1.00 85.56 169 HIS A N 1
ATOM 1259 C CA . HIS A 1 169 ? 1.339 -0.267 13.610 1.00 85.56 169 HIS A CA 1
ATOM 1260 C C . HIS A 1 169 ? 0.801 -0.298 12.171 1.00 85.56 169 HIS A C 1
ATOM 1262 O O . HIS A 1 169 ? 0.974 -1.298 11.476 1.00 85.56 169 HIS A O 1
ATOM 1268 N N . LEU A 1 170 ? 0.154 0.778 11.710 1.00 86.50 170 LEU A N 1
ATOM 1269 C CA . LEU A 1 170 ? -0.401 0.884 10.364 1.00 86.50 170 LEU A CA 1
ATOM 1270 C C . LEU A 1 170 ? 0.279 2.002 9.572 1.00 86.50 170 LEU A C 1
ATOM 1272 O O . LEU A 1 170 ? 0.320 3.154 9.996 1.00 86.50 170 LEU A O 1
ATOM 1276 N N . GLY A 1 171 ? 0.730 1.672 8.363 1.00 84.62 171 GLY A N 1
ATOM 1277 C CA . GLY A 1 171 ? 1.018 2.653 7.322 1.00 84.62 171 GLY A CA 1
ATOM 1278 C C . GLY A 1 171 ? -0.175 2.756 6.375 1.00 84.62 171 GLY A C 1
ATOM 1279 O O . GLY A 1 171 ? -0.628 1.744 5.846 1.00 84.62 171 GLY A O 1
ATOM 1280 N N . TYR A 1 172 ? -0.687 3.964 6.146 1.00 81.56 172 TYR A N 1
ATOM 1281 C CA . TYR A 1 172 ? -1.774 4.205 5.195 1.00 81.56 172 TYR A CA 1
ATOM 1282 C C . TYR A 1 172 ? -1.337 5.213 4.134 1.00 81.56 172 TYR A C 1
ATOM 1284 O O . TYR A 1 172 ? -1.045 6.365 4.448 1.00 81.56 172 TYR A O 1
ATOM 1292 N N . MET A 1 173 ? -1.330 4.775 2.875 1.00 78.94 173 MET A N 1
ATOM 1293 C CA . MET A 1 173 ? -1.151 5.640 1.713 1.00 78.94 173 MET A CA 1
ATOM 1294 C C . MET A 1 173 ? -2.522 5.892 1.081 1.00 78.94 173 MET A C 1
ATOM 1296 O O . MET A 1 173 ? -3.114 4.991 0.485 1.00 78.94 173 MET A O 1
ATOM 1300 N N . ALA A 1 174 ? -3.060 7.101 1.248 1.00 67.75 174 ALA A N 1
ATOM 1301 C CA . ALA A 1 174 ? -4.330 7.472 0.630 1.00 67.75 174 ALA A CA 1
ATOM 1302 C C . ALA A 1 174 ? -4.149 7.761 -0.866 1.00 67.75 174 ALA A C 1
ATOM 1304 O O . ALA A 1 174 ? -3.104 8.241 -1.287 1.00 67.75 174 ALA A O 1
ATOM 1305 N N . GLN A 1 175 ? -5.210 7.574 -1.654 1.00 63.84 175 GLN A N 1
ATOM 1306 C CA . GLN A 1 175 ? -5.220 7.933 -3.080 1.00 63.84 175 GLN A CA 1
ATOM 1307 C C . GLN A 1 175 ? -5.055 9.444 -3.332 1.00 63.84 175 GLN A C 1
ATOM 1309 O O . GLN A 1 175 ? -4.613 9.837 -4.402 1.00 63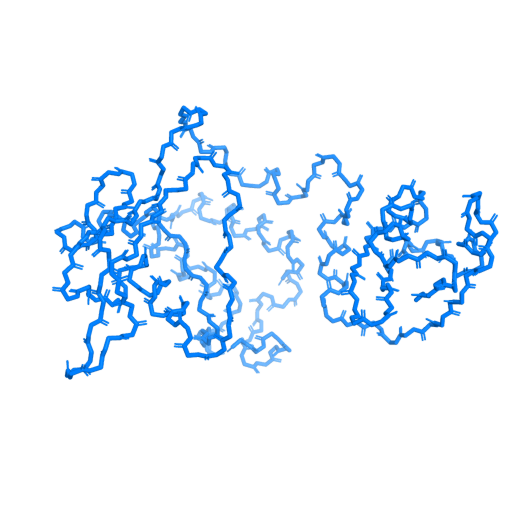.84 175 GLN A O 1
ATOM 1314 N N . LYS A 1 176 ? -5.446 10.284 -2.368 1.00 58.19 176 LYS A N 1
ATOM 1315 C CA . LYS A 1 176 ? -5.166 11.721 -2.362 1.00 58.19 176 LYS A CA 1
ATOM 1316 C C . LYS A 1 176 ? -4.535 12.057 -1.023 1.00 58.19 176 LYS A C 1
ATOM 1318 O O . LYS A 1 176 ? -5.251 12.146 -0.024 1.00 58.19 176 LYS A O 1
ATOM 1323 N N . PHE A 1 177 ? -3.218 12.195 -1.000 1.00 59.69 177 PHE A N 1
ATOM 1324 C CA . PHE A 1 177 ? -2.529 12.875 0.086 1.00 59.69 177 PHE A CA 1
ATOM 1325 C C . PHE A 1 177 ? -1.834 14.079 -0.515 1.00 59.69 177 PHE A C 1
ATOM 1327 O O . PHE A 1 177 ? -0.849 13.942 -1.228 1.00 59.69 177 PHE A O 1
ATOM 1334 N N . SER A 1 178 ? -2.341 15.258 -0.180 1.00 59.91 178 SER A N 1
ATOM 1335 C CA . SER A 1 178 ? -1.613 16.489 -0.410 1.00 59.91 178 SER A CA 1
ATOM 1336 C C . SER A 1 178 ? -0.499 16.507 0.628 1.00 59.91 178 SER A C 1
ATOM 1338 O O . SER A 1 178 ? -0.740 16.801 1.800 1.00 59.91 178 SER A O 1
ATOM 1340 N N . LEU A 1 179 ? 0.717 16.136 0.225 1.00 72.12 179 LEU A N 1
ATOM 1341 C CA . LEU A 1 179 ? 1.916 16.614 0.911 1.00 72.12 179 LEU A CA 1
ATOM 1342 C C . LEU A 1 179 ? 1.738 18.112 1.203 1.00 72.12 179 LEU A C 1
ATOM 1344 O O . LEU A 1 179 ? 1.016 18.810 0.485 1.00 72.12 179 LEU A O 1
ATOM 1348 N N . TYR A 1 180 ? 2.358 18.628 2.261 1.00 79.50 180 TYR A N 1
ATOM 1349 C CA . TYR A 1 180 ? 2.265 20.062 2.507 1.00 79.50 180 TYR A CA 1
ATOM 1350 C C . TYR A 1 180 ? 2.996 20.777 1.371 1.00 79.50 180 TYR A C 1
ATOM 1352 O O . TYR A 1 180 ? 4.225 20.779 1.339 1.00 79.50 180 TYR A O 1
ATOM 1360 N N . GLY A 1 181 ? 2.229 21.344 0.438 1.00 78.62 181 GLY A N 1
ATOM 1361 C CA . GLY A 1 181 ? 2.730 21.894 -0.821 1.00 78.62 181 GLY A CA 1
ATOM 1362 C C . GLY A 1 181 ? 3.787 22.977 -0.632 1.00 78.62 181 GLY A C 1
ATOM 1363 O O . GLY A 1 181 ? 4.811 22.985 -1.312 1.00 78.62 181 GLY A O 1
ATOM 1364 N N . ASN A 1 182 ? 3.579 23.808 0.392 1.00 84.88 182 ASN A N 1
ATOM 1365 C CA . ASN A 1 182 ? 4.487 24.880 0.803 1.00 84.88 182 ASN A CA 1
ATOM 1366 C C . ASN A 1 182 ? 5.735 24.385 1.551 1.00 84.88 182 ASN A C 1
ATOM 1368 O O . ASN A 1 182 ? 6.647 25.171 1.795 1.00 84.88 182 ASN A O 1
ATOM 1372 N N . LEU A 1 183 ? 5.758 23.122 1.984 1.00 90.00 183 LEU A N 1
ATOM 1373 C CA . LEU A 1 183 ? 6.934 22.523 2.602 1.00 90.00 183 LEU A CA 1
ATOM 1374 C C . LEU A 1 183 ? 7.794 21.859 1.530 1.00 90.00 183 LEU A C 1
ATOM 1376 O O . LEU A 1 183 ? 7.291 21.282 0.558 1.00 90.00 183 LEU A O 1
ATOM 1380 N N . THR A 1 184 ? 9.106 21.888 1.744 1.00 92.69 184 THR A N 1
ATOM 1381 C CA . THR A 1 184 ? 10.030 21.143 0.896 1.00 92.69 184 THR A CA 1
ATOM 1382 C C . THR A 1 184 ? 9.840 19.638 1.054 1.00 92.69 184 THR A C 1
ATOM 1384 O O . THR A 1 184 ? 9.256 19.161 2.037 1.00 92.69 184 THR A O 1
ATOM 1387 N N . VAL A 1 185 ? 10.360 18.862 0.103 1.00 90.88 185 VAL A N 1
ATOM 1388 C CA . VAL A 1 185 ? 10.377 17.393 0.203 1.00 90.88 185 VAL A CA 1
ATOM 1389 C C . VAL A 1 185 ? 11.035 16.949 1.515 1.00 90.88 185 VAL A C 1
ATOM 1391 O O . VAL A 1 185 ? 10.475 16.134 2.250 1.00 90.88 185 VAL A O 1
ATOM 1394 N N . GLU A 1 186 ? 12.181 17.532 1.878 1.00 92.88 186 GLU A N 1
ATOM 1395 C CA . GLU A 1 186 ? 12.859 17.216 3.139 1.00 92.88 186 GLU A CA 1
ATOM 1396 C C . GLU A 1 186 ? 12.019 17.597 4.366 1.00 92.88 186 GLU A C 1
ATOM 1398 O O . GLU A 1 186 ? 11.941 16.830 5.329 1.00 92.88 186 GLU A O 1
ATOM 1403 N N . GLN A 1 187 ? 11.359 18.755 4.343 1.00 93.06 187 GLN A N 1
ATOM 1404 C CA . GLN A 1 187 ? 10.498 19.196 5.440 1.00 93.06 187 GLN A CA 1
ATOM 1405 C C . GLN A 1 187 ? 9.293 18.269 5.628 1.00 93.06 187 GLN A C 1
ATOM 1407 O O . GLN A 1 187 ? 8.966 17.934 6.767 1.00 93.06 187 GLN A O 1
ATOM 1412 N N . ASN A 1 188 ? 8.681 17.788 4.541 1.00 91.94 188 ASN A N 1
ATOM 1413 C CA . ASN A 1 188 ? 7.630 16.771 4.604 1.00 91.94 188 ASN A CA 1
ATOM 1414 C C . ASN A 1 188 ? 8.153 15.472 5.236 1.00 91.94 188 ASN A C 1
ATOM 1416 O O . ASN A 1 188 ? 7.546 14.958 6.177 1.00 91.94 188 ASN A O 1
ATOM 1420 N N . LEU A 1 189 ? 9.308 14.965 4.788 1.00 91.88 189 LEU A N 1
ATOM 1421 C CA . LEU A 1 189 ? 9.922 13.760 5.360 1.00 91.88 189 LEU A CA 1
ATOM 1422 C C . LEU A 1 189 ? 10.212 13.930 6.861 1.00 91.88 189 LEU A C 1
ATOM 1424 O O . LEU A 1 189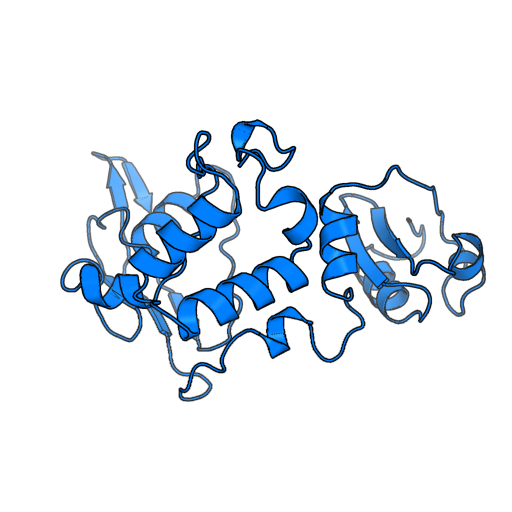 ? 9.912 13.037 7.658 1.00 91.88 189 LEU A O 1
ATOM 1428 N N . ARG A 1 190 ? 10.750 15.083 7.275 1.00 93.44 190 ARG A N 1
ATOM 1429 C CA . ARG A 1 190 ? 10.982 15.425 8.690 1.00 93.44 190 ARG A CA 1
ATOM 1430 C C . ARG A 1 190 ? 9.688 15.478 9.492 1.00 93.44 190 ARG A C 1
ATOM 1432 O O . ARG A 1 190 ? 9.632 14.899 10.574 1.00 93.44 190 ARG A O 1
ATOM 1439 N N . PHE A 1 191 ? 8.654 16.123 8.964 1.00 90.38 191 PHE A N 1
ATOM 1440 C CA . PHE A 1 191 ? 7.351 16.207 9.612 1.00 90.38 191 PHE A CA 1
ATOM 1441 C C . PHE A 1 191 ? 6.748 14.817 9.855 1.00 90.38 191 PHE A C 1
ATOM 1443 O O . PHE A 1 191 ? 6.496 14.451 11.003 1.00 90.38 191 PHE A O 1
ATOM 1450 N N . PHE A 1 192 ? 6.585 14.007 8.803 1.00 87.88 192 PHE A N 1
ATOM 1451 C CA . PHE A 1 192 ? 5.951 12.694 8.929 1.00 87.88 192 PHE A CA 1
ATOM 1452 C C . PHE A 1 192 ? 6.776 11.747 9.803 1.00 87.88 192 PHE A C 1
ATOM 1454 O O . PHE A 1 192 ? 6.234 11.131 10.717 1.00 87.88 192 PHE A O 1
ATOM 1461 N N . SER A 1 193 ? 8.095 11.676 9.599 1.00 88.81 193 SER A N 1
ATOM 1462 C CA . SER A 1 193 ? 8.974 10.855 10.446 1.00 88.81 193 SER A CA 1
ATOM 1463 C C . SER A 1 193 ? 8.884 11.232 11.934 1.00 88.81 193 SER A C 1
ATOM 1465 O O . SER A 1 193 ? 8.861 10.341 12.784 1.00 88.81 193 SER A O 1
ATOM 1467 N N . GLY A 1 194 ? 8.756 12.526 12.255 1.00 87.12 194 GLY A N 1
ATOM 1468 C CA . GLY A 1 194 ? 8.568 13.013 13.622 1.00 87.12 194 GLY A CA 1
ATOM 1469 C C . GLY A 1 194 ? 7.216 12.641 14.236 1.00 87.12 194 GLY A C 1
ATOM 1470 O O . GLY A 1 194 ? 7.172 12.270 15.410 1.00 87.12 194 GLY A O 1
ATOM 1471 N N . VAL A 1 195 ? 6.128 12.675 13.455 1.00 84.69 195 VAL A N 1
ATOM 1472 C CA . VAL A 1 195 ? 4.789 12.212 13.882 1.00 84.69 195 VAL A CA 1
ATOM 1473 C C . VAL A 1 195 ? 4.811 10.728 14.265 1.00 84.69 195 VAL A C 1
ATOM 1475 O O . VAL A 1 195 ? 4.190 10.343 15.254 1.00 84.69 195 VAL A O 1
ATOM 1478 N N . TYR A 1 196 ? 5.589 9.911 13.548 1.00 79.44 196 TYR A N 1
ATOM 1479 C CA . TYR A 1 196 ? 5.809 8.492 13.862 1.00 79.44 196 TYR A CA 1
ATOM 1480 C C . TYR A 1 196 ? 6.916 8.245 14.908 1.00 79.44 196 TYR A C 1
ATOM 1482 O O . TYR A 1 196 ? 7.329 7.108 15.120 1.00 79.44 196 TYR A O 1
ATOM 1490 N N . GLY A 1 197 ? 7.392 9.288 15.595 1.00 85.88 197 GLY A N 1
ATOM 1491 C CA . GLY A 1 197 ? 8.271 9.161 16.760 1.00 85.88 197 GLY A CA 1
ATOM 1492 C C . GLY A 1 197 ? 9.774 9.098 16.469 1.00 85.88 197 GLY A C 1
ATOM 1493 O O . GLY A 1 197 ? 10.557 8.977 17.412 1.00 85.88 197 GLY A O 1
ATOM 1494 N N . LEU A 1 198 ? 10.216 9.231 15.214 1.00 88.88 198 LEU A N 1
ATOM 1495 C CA . LEU A 1 198 ? 11.646 9.323 14.900 1.00 88.88 198 LEU A CA 1
ATOM 1496 C C . LEU A 1 198 ? 12.194 10.703 15.276 1.00 88.88 198 LEU A C 1
ATOM 1498 O O . LEU A 1 198 ? 11.609 11.730 14.935 1.00 88.88 198 LEU A O 1
ATOM 1502 N N . ARG A 1 199 ? 13.346 10.741 15.956 1.00 92.69 199 ARG A N 1
ATOM 1503 C CA . ARG A 1 199 ? 14.009 11.989 16.375 1.00 92.69 199 ARG A CA 1
ATOM 1504 C C . ARG A 1 199 ? 15.529 11.922 16.235 1.00 92.69 199 ARG A C 1
ATOM 1506 O O . ARG A 1 199 ? 16.123 10.843 16.213 1.00 92.69 199 ARG A O 1
ATOM 1513 N N . GLY A 1 200 ? 16.159 13.096 16.176 1.00 93.69 200 GLY A N 1
ATOM 1514 C CA . GLY A 1 200 ? 17.611 13.256 16.266 1.00 93.69 200 GLY A CA 1
ATOM 1515 C C . GLY A 1 200 ? 18.377 12.486 15.188 1.00 93.69 200 GLY A C 1
ATOM 1516 O O . GLY A 1 200 ? 18.041 12.543 14.005 1.00 93.69 200 GLY A O 1
ATOM 1517 N N . ARG A 1 201 ? 19.421 11.755 15.600 1.00 93.81 201 ARG A N 1
ATOM 1518 C CA . ARG A 1 201 ? 20.301 11.021 14.676 1.00 93.81 201 ARG A CA 1
ATOM 1519 C C . ARG A 1 201 ? 19.552 9.947 13.883 1.00 93.81 201 ARG A C 1
ATOM 1521 O O . ARG A 1 201 ? 19.721 9.887 12.671 1.00 93.81 201 ARG A O 1
ATOM 1528 N N . ALA A 1 202 ? 18.686 9.174 14.541 1.00 90.75 202 ALA A N 1
ATOM 1529 C CA . ALA A 1 202 ? 17.918 8.109 13.894 1.00 90.75 202 ALA A CA 1
ATOM 1530 C C . ALA A 1 202 ? 16.981 8.655 12.803 1.00 90.75 202 ALA A C 1
ATOM 1532 O O . ALA A 1 202 ? 16.862 8.069 11.729 1.00 90.75 202 ALA A O 1
ATOM 1533 N N . GLN A 1 203 ? 16.356 9.811 13.049 1.00 94.00 203 GLN A N 1
ATOM 1534 C CA . GLN A 1 203 ? 15.527 10.491 12.053 1.00 94.00 203 GLN A CA 1
ATOM 1535 C C . GLN A 1 203 ? 16.351 10.936 10.841 1.00 94.00 203 GLN A C 1
ATOM 1537 O O . GLN A 1 203 ? 15.979 10.640 9.708 1.00 94.00 203 GLN A O 1
ATOM 1542 N N . ASN A 1 204 ? 17.482 11.610 11.074 1.00 93.75 204 ASN A N 1
ATOM 1543 C CA . ASN A 1 204 ? 18.353 12.100 10.003 1.00 93.75 204 ASN A CA 1
ATOM 1544 C C . ASN A 1 204 ? 18.893 10.958 9.135 1.00 93.75 204 ASN A C 1
ATOM 1546 O O . ASN A 1 204 ? 18.875 11.053 7.910 1.00 93.75 204 ASN A O 1
ATOM 1550 N N . GLU A 1 205 ? 19.332 9.868 9.761 1.00 92.12 205 GLU A N 1
ATOM 1551 C CA . GLU A 1 205 ? 19.832 8.691 9.053 1.00 92.12 205 GLU A CA 1
ATOM 1552 C C . GLU A 1 205 ? 18.730 8.040 8.212 1.00 92.12 205 GLU A C 1
ATOM 1554 O O . GLU A 1 205 ? 18.935 7.758 7.031 1.00 92.12 205 GLU A O 1
ATOM 1559 N N . LYS A 1 206 ? 17.527 7.872 8.779 1.00 90.25 206 LYS 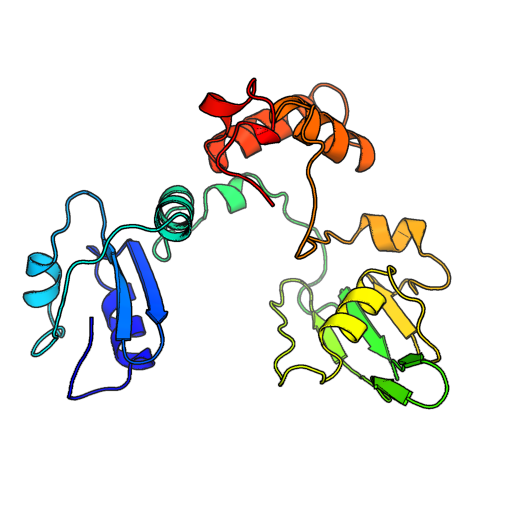A N 1
ATOM 1560 C CA . LYS A 1 206 ? 16.395 7.290 8.051 1.00 90.25 206 LYS A CA 1
ATOM 1561 C C . LYS A 1 206 ? 15.984 8.149 6.858 1.00 90.25 206 LYS A C 1
ATOM 1563 O O . LYS A 1 206 ? 15.776 7.603 5.779 1.00 90.25 206 LYS A O 1
ATOM 1568 N N . ILE A 1 207 ? 15.906 9.470 7.029 1.00 92.81 207 ILE A N 1
ATOM 1569 C CA . ILE A 1 207 ? 15.593 10.405 5.939 1.00 92.81 207 ILE A CA 1
ATOM 1570 C C . ILE A 1 207 ? 16.662 10.327 4.851 1.00 92.81 207 ILE A C 1
ATOM 1572 O O . ILE A 1 207 ? 16.310 10.182 3.689 1.00 92.81 207 ILE A O 1
ATOM 1576 N N . SER A 1 208 ? 17.948 10.349 5.209 1.00 92.25 208 SER A N 1
ATOM 1577 C CA . SER A 1 208 ? 19.044 10.258 4.236 1.00 92.25 208 SER A CA 1
ATOM 1578 C C . SER A 1 208 ? 18.959 8.981 3.393 1.00 92.25 208 SER A C 1
ATOM 1580 O O . SER A 1 208 ? 18.972 9.049 2.163 1.00 92.25 208 SER A O 1
ATOM 1582 N N . ARG A 1 209 ? 18.776 7.824 4.047 1.00 89.75 209 ARG A N 1
ATOM 1583 C CA . ARG A 1 209 ? 18.667 6.519 3.377 1.00 89.75 209 ARG A CA 1
ATOM 1584 C C . ARG A 1 209 ? 17.440 6.434 2.468 1.00 89.75 209 ARG A C 1
ATOM 1586 O O . ARG A 1 209 ? 17.555 5.961 1.343 1.00 89.75 209 ARG A O 1
ATOM 1593 N N . MET A 1 210 ? 16.280 6.915 2.922 1.00 89.44 210 MET A N 1
ATOM 1594 C CA . MET A 1 210 ? 15.061 6.918 2.101 1.00 89.44 210 MET A CA 1
ATOM 1595 C C . MET A 1 210 ? 15.174 7.899 0.928 1.00 89.44 210 MET A C 1
ATOM 1597 O O . MET A 1 210 ? 14.799 7.558 -0.189 1.00 89.44 210 MET A O 1
ATOM 1601 N N . SER A 1 211 ? 15.745 9.087 1.142 1.00 90.44 211 SER A N 1
ATOM 1602 C CA . SER A 1 211 ? 15.993 10.055 0.070 1.00 90.44 211 SER A CA 1
ATOM 1603 C C . SER A 1 211 ? 16.962 9.525 -0.982 1.00 90.44 211 SER A C 1
ATOM 1605 O O . SER A 1 211 ? 16.851 9.890 -2.146 1.00 90.44 211 SER A O 1
ATOM 1607 N N . GLU A 1 212 ? 17.911 8.675 -0.596 1.00 87.50 212 GLU A N 1
ATOM 1608 C CA . GLU A 1 212 ? 18.793 7.985 -1.533 1.00 87.50 212 GLU A CA 1
ATOM 1609 C C . GLU A 1 212 ? 18.053 6.920 -2.338 1.00 87.50 212 GLU A C 1
ATOM 1611 O O . GLU A 1 212 ? 18.063 6.979 -3.563 1.00 87.50 212 GLU A O 1
ATOM 1616 N N . ALA A 1 213 ? 17.350 6.010 -1.661 1.00 83.19 213 ALA A N 1
ATOM 1617 C CA . ALA A 1 213 ? 16.642 4.913 -2.319 1.00 83.19 213 ALA A CA 1
ATOM 1618 C C . ALA A 1 213 ? 15.531 5.371 -3.266 1.00 83.19 213 ALA A C 1
ATOM 1620 O O . ALA A 1 213 ? 15.260 4.702 -4.255 1.00 83.19 213 ALA A O 1
ATOM 1621 N N . PHE A 1 214 ? 14.900 6.509 -2.975 1.00 82.69 214 PHE A N 1
ATOM 1622 C CA . PHE A 1 214 ? 13.861 7.093 -3.822 1.00 82.69 214 PHE A CA 1
ATOM 1623 C C . PHE A 1 214 ? 14.366 8.239 -4.710 1.00 82.69 214 PHE A C 1
ATOM 1625 O O . PHE A 1 214 ? 13.559 8.911 -5.348 1.00 82.69 214 PHE A O 1
ATOM 1632 N N . GLY A 1 215 ? 15.680 8.495 -4.754 1.00 84.75 215 GLY A N 1
ATOM 1633 C CA . GLY A 1 215 ? 16.261 9.513 -5.637 1.00 84.75 215 GLY A CA 1
ATOM 1634 C C . GLY A 1 215 ? 15.808 10.948 -5.332 1.00 84.75 215 GLY A C 1
ATOM 1635 O O . GLY A 1 215 ? 15.853 11.813 -6.200 1.00 84.75 215 GLY A O 1
ATOM 1636 N N . LEU A 1 216 ? 15.382 11.229 -4.099 1.00 89.00 216 LEU A N 1
ATOM 1637 C CA . LEU A 1 216 ? 14.809 12.516 -3.690 1.00 89.00 216 LEU A CA 1
ATOM 1638 C C . LEU A 1 216 ? 15.868 13.582 -3.379 1.00 89.00 216 LEU A C 1
ATOM 1640 O O . LEU A 1 216 ? 15.522 14.746 -3.196 1.00 89.00 216 LEU A O 1
ATOM 1644 N N . LYS A 1 217 ? 17.157 13.217 -3.302 1.00 89.75 217 LYS A N 1
ATOM 1645 C CA . LYS A 1 217 ? 18.242 14.142 -2.913 1.00 89.75 217 LYS A CA 1
ATOM 1646 C C . LYS A 1 217 ? 18.304 15.395 -3.796 1.00 89.75 217 LYS A C 1
ATOM 1648 O O . LYS A 1 217 ? 18.509 16.484 -3.272 1.00 89.75 217 LYS A O 1
ATOM 1653 N N . SER A 1 218 ? 18.092 15.259 -5.106 1.00 89.44 218 SER A N 1
ATOM 1654 C CA . SER A 1 218 ? 18.135 16.381 -6.059 1.00 89.44 218 SER A CA 1
ATOM 1655 C C . SER A 1 218 ? 16.979 17.370 -5.888 1.00 89.44 218 SER A C 1
ATOM 1657 O O . SER A 1 218 ? 17.118 18.542 -6.228 1.00 89.44 218 SER A O 1
ATOM 1659 N N . ILE A 1 219 ? 15.853 16.912 -5.334 1.00 89.44 219 ILE A N 1
ATOM 1660 C CA . ILE A 1 219 ? 14.640 17.712 -5.140 1.00 89.44 219 ILE A CA 1
ATOM 1661 C C . ILE A 1 219 ? 14.347 18.021 -3.667 1.00 89.44 219 ILE A C 1
ATOM 1663 O O . ILE A 1 219 ? 13.333 18.638 -3.364 1.00 89.44 219 ILE A O 1
ATOM 1667 N N . ALA A 1 220 ? 15.233 17.635 -2.745 1.00 90.75 220 ALA A N 1
ATOM 1668 C CA . ALA A 1 220 ? 15.007 17.713 -1.300 1.00 90.75 220 ALA A CA 1
ATOM 1669 C C . ALA A 1 220 ? 14.636 19.127 -0.808 1.00 90.75 220 ALA A C 1
ATOM 1671 O O . ALA A 1 220 ? 13.809 19.278 0.095 1.00 90.75 220 ALA A O 1
ATOM 1672 N N . SER A 1 221 ? 15.228 20.152 -1.427 1.00 92.25 221 SER A N 1
ATOM 1673 C CA . SER A 1 221 ? 15.016 21.569 -1.123 1.00 92.25 221 SER A CA 1
ATOM 1674 C C . SER A 1 221 ? 13.876 22.228 -1.905 1.00 92.25 221 SER A C 1
ATOM 1676 O O . SER A 1 221 ? 13.560 23.378 -1.617 1.00 92.25 221 SER A O 1
ATOM 1678 N N . HIS A 1 222 ? 13.267 21.544 -2.877 1.00 90.62 222 HIS A N 1
ATOM 1679 C CA . HIS A 1 222 ? 12.162 22.104 -3.657 1.00 90.62 222 HIS A CA 1
ATOM 1680 C C . HIS A 1 222 ? 10.864 22.021 -2.867 1.00 90.62 222 HIS A C 1
ATOM 1682 O O . HIS A 1 222 ? 10.627 21.026 -2.172 1.00 90.62 222 HIS A O 1
ATOM 1688 N N . ALA A 1 223 ? 10.020 23.048 -2.999 1.00 87.31 223 ALA A N 1
ATOM 1689 C CA . ALA A 1 223 ? 8.659 22.996 -2.490 1.00 87.31 223 ALA A CA 1
ATOM 1690 C C . ALA A 1 223 ? 7.904 21.867 -3.193 1.00 87.31 223 ALA A C 1
ATOM 1692 O O . ALA A 1 223 ? 8.073 21.631 -4.390 1.00 87.31 223 ALA A O 1
ATOM 1693 N N . THR A 1 224 ? 7.075 21.144 -2.449 1.00 83.00 224 THR A N 1
ATOM 1694 C CA . THR A 1 224 ? 6.464 19.923 -2.979 1.00 83.00 224 THR A CA 1
ATOM 1695 C C . THR A 1 224 ? 5.545 20.210 -4.172 1.00 83.00 224 THR A C 1
ATOM 1697 O O . THR A 1 224 ? 5.546 19.447 -5.137 1.00 83.00 224 THR A O 1
ATOM 1700 N N . ASP A 1 225 ? 4.866 21.361 -4.176 1.00 81.25 225 ASP A N 1
ATOM 1701 C CA . ASP A 1 225 ? 4.004 21.796 -5.287 1.00 81.25 225 ASP A CA 1
ATOM 1702 C C . ASP A 1 225 ? 4.771 22.152 -6.574 1.00 81.25 225 ASP A C 1
ATOM 1704 O O . ASP A 1 225 ? 4.196 22.143 -7.669 1.00 81.25 225 ASP A O 1
ATOM 1708 N N . GLU A 1 226 ? 6.067 22.447 -6.468 1.00 74.56 226 GLU A N 1
ATOM 1709 C CA . GLU A 1 226 ? 6.949 22.741 -7.606 1.00 74.56 226 GLU A CA 1
ATOM 1710 C C . GLU A 1 226 ? 7.503 21.464 -8.249 1.00 74.56 226 GLU A C 1
ATOM 1712 O O . GLU A 1 226 ? 8.042 21.502 -9.355 1.00 74.56 226 GLU A O 1
ATOM 1717 N N . THR A 1 227 ? 7.355 20.316 -7.585 1.00 66.81 227 THR A N 1
ATOM 1718 C CA . THR A 1 227 ? 7.808 19.032 -8.119 1.00 66.81 227 THR A CA 1
ATOM 1719 C C . THR 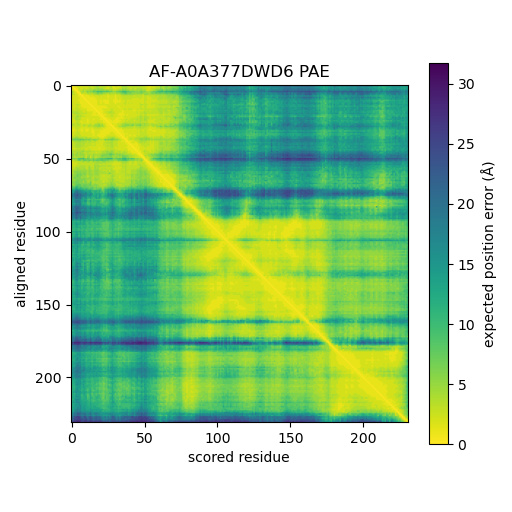A 1 227 ? 6.738 18.385 -9.003 1.00 66.81 227 THR A C 1
ATOM 1721 O O . THR A 1 227 ? 5.536 18.580 -8.823 1.00 66.81 227 THR A O 1
ATOM 1724 N N . ALA A 1 228 ? 7.168 17.543 -9.949 1.00 59.66 228 ALA A N 1
ATOM 1725 C CA . ALA A 1 228 ? 6.263 16.675 -10.713 1.00 59.66 228 ALA A CA 1
ATOM 1726 C C . ALA A 1 228 ? 5.587 15.597 -9.835 1.00 59.66 228 ALA A C 1
ATOM 1728 O O . ALA A 1 228 ? 4.691 14.892 -10.295 1.00 59.66 228 ALA A O 1
ATOM 1729 N N . ILE A 1 229 ? 6.001 15.480 -8.568 1.00 55.72 229 ILE A N 1
ATOM 1730 C CA . ILE A 1 229 ? 5.458 14.568 -7.564 1.00 55.72 229 ILE A CA 1
ATOM 1731 C C . ILE A 1 229 ? 4.238 15.235 -6.909 1.00 55.72 229 ILE A C 1
ATOM 1733 O O . ILE A 1 229 ? 4.242 15.603 -5.737 1.00 55.72 229 ILE A O 1
ATOM 1737 N N . ARG A 1 230 ? 3.181 15.437 -7.699 1.00 49.00 230 ARG A N 1
ATOM 1738 C CA . ARG A 1 230 ? 1.880 15.895 -7.198 1.00 49.00 230 ARG A CA 1
ATOM 1739 C C . ARG A 1 230 ? 1.037 14.665 -6.850 1.00 49.00 230 ARG A C 1
ATOM 1741 O O . ARG A 1 230 ? 0.559 13.990 -7.760 1.00 49.00 230 ARG A O 1
ATOM 1748 N N . PHE A 1 231 ? 0.902 14.359 -5.559 1.00 46.75 231 PHE A N 1
ATOM 1749 C CA . PHE A 1 231 ? -0.002 13.324 -5.031 1.00 46.75 231 PHE A CA 1
ATOM 1750 C C . PHE A 1 231 ? -1.372 13.906 -4.646 1.00 46.75 231 PHE A C 1
ATOM 1752 O O . PHE A 1 231 ? -1.427 15.067 -4.179 1.00 46.75 231 PHE A O 1
#

Radius of gyration: 21.74 Å; Cα contacts (8 Å, |Δi|>4): 325; chains: 1; bounding box: 53×44×54 Å

InterPro domains:
  IPR003439 ABC transporter-like, ATP-binding domain [PF00005] (112-224)
  IPR027417 P-loop containing nucleoside triphosphate hydrolase [G3DSA:3.40.50.300] (87-227)
  IPR027417 P-loop containing nucleoside triphosphate hydrolase [SSF52540] (91-215)

Sequence (231 aa):
MTSPHEGNRKLLQRALKLPQVSDGMIQGKSVRLILKKEATPDDIRHADGMQEININETTPRFEDAFIDLLGGAGTSESPLGAILHTVEGTPGETVIEAKELTKKFGDFAATDHVNFAVKRGEIFGLLGPNGAGKSTTFKMMCGLLVPTSGQALVLGMDLKESSGKARQHLGYMAQKFSLYGNLTVEQNLRFFSGVYGLRGRAQNEKISRMSEAFGLKSIASHATDETAIRF

Mean predicted aligned error: 9.29 Å

Foldseek 3Di:
DAAPPDQQVVVQVVLLVDPQFQEWDDDPRHIDTQGDPPDDPVCQCPDPPSDRDDDDDDDDDPVNVQCVLQRGPPDPATLVNVLDDDDDDDFFDFFKWWAQFWADDVPDTLDGGDTDTATVPDDDDDDDDPSNNRVVVVCCLLLNDPTPDTFIDGNNDTCVPPVVVSNLNDDDDDPDDAQQQQDFQQRSLLVVCVVSPDDDPRSVVSSVSVCSSRVVPVRRGPRNNPDPPHD